Protein AF-A0A8S1K2M7-F1 (afdb_monomer_lite)

Structure (mmCIF, N/CA/C/O backbone):
data_AF-A0A8S1K2M7-F1
#
_entry.id   AF-A0A8S1K2M7-F1
#
loop_
_atom_site.group_PDB
_atom_site.id
_atom_site.type_symbol
_atom_site.label_atom_id
_atom_site.label_alt_id
_atom_site.label_comp_id
_atom_site.label_asym_id
_atom_site.label_entity_id
_atom_site.label_seq_id
_atom_site.pdbx_PDB_ins_code
_atom_site.Cartn_x
_atom_site.Cartn_y
_atom_site.Cartn_z
_atom_site.occupancy
_atom_site.B_iso_or_equiv
_atom_site.auth_seq_id
_atom_site.auth_comp_id
_atom_site.auth_asym_id
_atom_site.auth_atom_id
_atom_site.pdbx_PDB_model_num
ATOM 1 N N . MET A 1 1 ? 28.303 -2.288 31.780 1.00 37.78 1 MET A N 1
ATOM 2 C CA . MET A 1 1 ? 26.911 -2.754 31.619 1.00 37.78 1 MET A CA 1
ATOM 3 C C . MET A 1 1 ? 26.540 -2.564 30.160 1.00 37.78 1 MET A C 1
ATOM 5 O O . MET A 1 1 ? 26.382 -1.431 29.728 1.00 37.78 1 MET A O 1
ATOM 9 N N . ASN A 1 2 ? 26.550 -3.656 29.395 1.00 33.69 2 ASN A N 1
ATOM 10 C CA . ASN A 1 2 ? 26.264 -3.663 27.961 1.00 33.69 2 ASN A CA 1
ATOM 11 C C . ASN A 1 2 ? 24.749 -3.632 27.750 1.00 33.69 2 ASN A C 1
ATOM 13 O O . ASN A 1 2 ? 24.072 -4.603 28.074 1.00 33.69 2 ASN A O 1
ATOM 17 N N . TYR A 1 3 ? 24.232 -2.537 27.196 1.00 38.19 3 TYR A N 1
ATOM 18 C CA . TYR A 1 3 ? 22.871 -2.475 26.668 1.00 38.19 3 TYR A CA 1
ATOM 19 C C . TYR A 1 3 ? 22.855 -3.057 25.249 1.00 38.19 3 TYR A C 1
ATOM 21 O O . TYR A 1 3 ? 22.834 -2.325 24.265 1.00 38.19 3 TYR A O 1
ATOM 29 N N . ASN A 1 4 ? 22.865 -4.386 25.144 1.00 42.47 4 ASN A N 1
ATOM 30 C CA . ASN A 1 4 ? 22.387 -5.068 23.941 1.00 42.47 4 ASN A CA 1
ATOM 31 C C . ASN A 1 4 ? 20.859 -5.137 24.037 1.00 42.47 4 ASN A C 1
ATOM 33 O O . ASN A 1 4 ? 20.322 -6.104 24.559 1.00 42.47 4 ASN A O 1
ATOM 37 N N . ASN A 1 5 ? 20.174 -4.077 23.600 1.00 45.22 5 ASN A N 1
ATOM 38 C CA . ASN A 1 5 ? 18.708 -3.993 23.587 1.00 45.22 5 ASN A CA 1
ATOM 39 C C . ASN A 1 5 ? 18.181 -3.455 22.243 1.00 45.22 5 ASN A C 1
ATOM 41 O O . ASN A 1 5 ? 17.198 -2.723 22.190 1.00 45.22 5 ASN A O 1
ATOM 45 N N . SER A 1 6 ? 18.835 -3.806 21.133 1.00 48.06 6 SER A N 1
ATOM 46 C CA . SER A 1 6 ? 18.372 -3.434 19.789 1.00 48.06 6 SER A CA 1
ATOM 47 C C . SER A 1 6 ? 17.168 -4.254 19.303 1.00 48.06 6 SER A C 1
ATOM 49 O O . SER A 1 6 ? 16.533 -3.859 18.333 1.00 48.06 6 SER A O 1
ATOM 51 N N . GLU A 1 7 ? 16.808 -5.357 19.969 1.00 50.41 7 GLU A N 1
ATOM 52 C CA . GLU A 1 7 ? 15.651 -6.188 19.583 1.00 50.41 7 GLU A CA 1
ATOM 53 C C . GLU A 1 7 ? 14.305 -5.688 20.132 1.00 50.41 7 GLU A C 1
ATOM 55 O O . GLU A 1 7 ? 13.253 -6.075 19.628 1.00 50.41 7 GLU A O 1
ATOM 60 N N . HIS A 1 8 ? 14.300 -4.768 21.102 1.00 50.22 8 HIS A N 1
ATOM 61 C CA . HIS A 1 8 ? 13.055 -4.185 21.621 1.00 50.22 8 HIS A CA 1
ATOM 62 C C . HIS A 1 8 ? 12.413 -3.144 20.682 1.00 50.22 8 HIS A C 1
ATOM 64 O O . HIS A 1 8 ? 11.321 -2.657 20.969 1.00 50.22 8 HIS A O 1
ATOM 70 N N . LEU A 1 9 ? 13.060 -2.797 19.564 1.00 49.88 9 LEU A N 1
ATOM 71 C CA . LEU A 1 9 ? 12.698 -1.629 18.753 1.00 49.88 9 LEU A CA 1
ATOM 72 C C . LEU A 1 9 ? 11.534 -1.828 17.772 1.00 49.88 9 LEU A C 1
ATOM 74 O O . LEU A 1 9 ? 11.028 -0.834 17.265 1.00 49.88 9 LEU A O 1
ATOM 78 N N . ASN A 1 10 ? 11.044 -3.053 17.564 1.00 58.91 10 ASN A N 1
ATOM 79 C CA . ASN A 1 10 ? 9.973 -3.323 16.593 1.00 58.91 10 ASN A CA 1
ATOM 80 C C . ASN A 1 10 ? 8.667 -3.783 17.254 1.00 58.91 10 ASN A C 1
ATOM 82 O O . ASN A 1 10 ? 8.016 -4.719 16.789 1.00 58.91 10 ASN A O 1
ATOM 86 N N . GLN A 1 11 ? 8.270 -3.148 18.359 1.00 63.69 11 GLN A N 1
ATOM 87 C CA . GLN A 1 11 ? 6.924 -3.355 18.892 1.00 63.69 11 GLN A CA 1
ATOM 88 C C . GLN A 1 11 ? 5.912 -2.625 18.009 1.00 63.69 11 GLN A C 1
ATOM 90 O O . GLN A 1 11 ? 5.787 -1.404 18.044 1.00 63.69 11 GLN A O 1
ATOM 95 N N . LEU A 1 12 ? 5.203 -3.407 17.198 1.00 81.81 12 LEU A N 1
ATOM 96 C CA . LEU A 1 12 ? 4.174 -2.931 16.287 1.00 81.81 12 LEU A CA 1
ATOM 97 C C . LEU A 1 12 ? 2.813 -3.036 16.987 1.00 81.81 12 LEU A C 1
ATOM 99 O O . LEU A 1 12 ? 2.304 -4.137 17.222 1.00 81.81 12 LEU A O 1
ATOM 103 N N . LEU A 1 13 ? 2.215 -1.900 17.340 1.00 90.25 13 LEU A N 1
ATOM 104 C CA . LEU A 1 13 ? 0.802 -1.871 17.718 1.00 90.25 13 LEU A CA 1
ATOM 105 C C . LEU A 1 13 ? -0.020 -1.903 16.426 1.00 90.25 13 LEU A C 1
ATOM 107 O O . LEU A 1 13 ? 0.306 -1.209 15.469 1.00 90.25 13 LEU A O 1
ATOM 111 N N . SER A 1 14 ? -1.071 -2.716 16.366 1.00 92.88 14 SER A N 1
ATOM 112 C CA . SER A 1 14 ? -1.922 -2.793 15.175 1.00 92.88 14 SER A CA 1
ATOM 113 C C . SER A 1 14 ? -3.386 -2.918 15.548 1.00 92.88 14 SER A C 1
ATOM 115 O O . SER A 1 14 ? -3.713 -3.498 16.586 1.00 92.88 14 SER A O 1
ATOM 117 N N . PHE A 1 15 ? -4.253 -2.367 14.708 1.00 93.44 15 PHE A N 1
ATOM 118 C CA . PHE A 1 15 ? -5.701 -2.486 14.838 1.00 93.44 15 PHE A CA 1
ATOM 119 C C . PHE A 1 15 ? -6.359 -2.476 13.456 1.00 93.44 15 PHE A C 1
ATOM 121 O O . PHE A 1 15 ? -5.792 -1.976 12.482 1.00 93.44 15 PHE A O 1
ATOM 128 N N . GLN A 1 16 ? -7.551 -3.058 13.368 1.00 94.44 16 GLN A N 1
ATOM 129 C CA . GLN A 1 16 ? -8.319 -3.161 12.129 1.00 94.44 16 GLN A CA 1
ATOM 130 C C . GLN A 1 16 ? -9.265 -1.965 11.963 1.00 94.44 16 GLN A C 1
ATOM 132 O O . GLN A 1 16 ? -9.908 -1.541 12.924 1.00 94.44 16 GLN A O 1
ATOM 137 N N . ILE A 1 17 ? -9.397 -1.458 10.739 1.00 95.44 17 ILE A N 1
ATOM 138 C CA . ILE A 1 17 ? -10.459 -0.527 10.355 1.00 95.44 17 ILE A CA 1
ATOM 139 C C . ILE A 1 17 ? -11.628 -1.326 9.778 1.00 95.44 17 ILE A C 1
ATOM 141 O O . ILE A 1 17 ? -11.504 -1.948 8.724 1.00 95.44 17 ILE A O 1
ATOM 145 N N . GLU A 1 18 ? -12.767 -1.327 10.471 1.00 91.44 18 GLU A N 1
ATOM 146 C CA . GLU A 1 18 ? -13.936 -2.152 10.121 1.00 91.44 18 GLU A CA 1
ATOM 147 C C . GLU A 1 18 ? -14.505 -1.804 8.743 1.00 91.44 18 GLU A C 1
ATOM 149 O O . GLU A 1 18 ? -14.871 -2.694 7.981 1.00 91.44 18 GLU A O 1
ATOM 154 N N . ASP A 1 19 ? -14.541 -0.513 8.404 1.00 89.38 19 ASP A N 1
ATOM 155 C CA . ASP A 1 19 ? -15.146 -0.032 7.158 1.00 89.38 19 ASP A CA 1
ATOM 156 C C . ASP A 1 19 ? -14.369 -0.470 5.907 1.00 89.38 19 ASP A C 1
ATOM 158 O O . ASP A 1 19 ? -14.953 -0.602 4.831 1.00 89.38 19 ASP A O 1
ATOM 162 N N . THR A 1 20 ? -13.056 -0.680 6.032 1.00 89.00 20 THR A N 1
ATOM 163 C CA . THR A 1 20 ? -12.170 -1.037 4.913 1.00 89.00 20 THR A CA 1
ATOM 164 C C . THR A 1 20 ? -11.634 -2.464 5.003 1.00 89.00 20 THR A C 1
ATOM 166 O O . THR A 1 20 ? -11.103 -2.971 4.020 1.00 89.00 20 THR A O 1
ATOM 169 N N . ASN A 1 21 ? -11.791 -3.140 6.148 1.00 91.31 21 ASN A N 1
ATOM 170 C CA . ASN A 1 21 ? -11.138 -4.416 6.469 1.00 91.31 21 ASN A CA 1
ATOM 171 C C . ASN A 1 21 ? -9.606 -4.393 6.337 1.00 91.31 21 ASN A C 1
ATOM 173 O O . ASN A 1 21 ? -8.969 -5.432 6.155 1.00 91.31 21 ASN A O 1
ATOM 177 N N . GLU A 1 22 ? -9.001 -3.218 6.457 1.00 92.31 22 GLU A N 1
ATOM 178 C CA . GLU A 1 22 ? -7.553 -3.045 6.424 1.00 92.31 22 GLU A CA 1
ATOM 179 C C . GLU A 1 22 ? -6.988 -2.917 7.842 1.00 92.31 22 GLU A C 1
ATOM 181 O O . GLU A 1 22 ? -7.690 -2.552 8.785 1.00 92.31 22 GLU A O 1
ATOM 186 N N . ILE A 1 23 ? -5.700 -3.218 7.998 1.00 92.88 23 ILE A N 1
ATOM 187 C CA . ILE A 1 23 ? -4.990 -3.117 9.275 1.00 92.88 23 ILE A CA 1
ATOM 188 C C . ILE A 1 23 ? -4.090 -1.888 9.227 1.00 92.88 23 ILE A C 1
ATOM 190 O O . ILE A 1 23 ? -3.345 -1.696 8.264 1.00 92.88 23 ILE A O 1
ATOM 194 N N . PHE A 1 24 ? -4.151 -1.072 10.275 1.00 95.38 24 PHE A N 1
ATOM 195 C CA . PHE A 1 24 ? -3.217 0.022 10.484 1.00 95.38 24 PHE A CA 1
ATOM 196 C C . PHE A 1 24 ? -2.142 -0.397 11.484 1.00 95.38 24 PHE A C 1
ATOM 198 O O . PHE A 1 24 ? -2.445 -0.971 12.533 1.00 95.38 24 PHE A O 1
ATOM 205 N N . TYR A 1 25 ? -0.888 -0.091 11.159 1.00 93.69 25 TYR A N 1
ATOM 206 C CA . TYR A 1 25 ? 0.272 -0.427 11.973 1.00 93.69 25 TYR A CA 1
ATOM 207 C C . TYR A 1 25 ? 0.901 0.845 12.538 1.00 93.69 25 TYR A C 1
ATOM 209 O O . TYR A 1 25 ? 1.323 1.732 11.800 1.00 93.69 25 TYR A O 1
ATOM 217 N N . ILE A 1 26 ? 0.997 0.915 13.859 1.00 92.00 26 ILE A N 1
ATOM 218 C CA . ILE A 1 26 ? 1.700 1.963 14.586 1.00 92.00 26 ILE A CA 1
ATOM 219 C C . ILE A 1 26 ? 3.129 1.490 14.818 1.00 92.00 26 ILE A C 1
ATOM 221 O O . ILE A 1 26 ? 3.371 0.484 15.491 1.00 92.00 26 ILE A O 1
ATOM 225 N N . ASN A 1 27 ? 4.064 2.249 14.256 1.00 87.12 27 ASN A N 1
ATOM 226 C CA . ASN A 1 27 ? 5.487 1.981 14.323 1.00 87.12 27 ASN A CA 1
ATOM 227 C C . ASN A 1 27 ? 6.214 3.163 14.975 1.00 87.12 27 ASN A C 1
ATOM 229 O O . ASN A 1 27 ? 6.028 4.307 14.561 1.00 87.12 27 ASN A O 1
ATOM 233 N N . THR A 1 28 ? 7.068 2.863 15.953 1.00 85.94 28 THR A N 1
ATOM 234 C CA . THR A 1 28 ? 7.894 3.822 16.699 1.00 85.94 28 THR A CA 1
ATOM 235 C C . THR A 1 28 ? 8.915 4.559 15.831 1.00 85.94 28 THR A C 1
ATOM 237 O O . THR A 1 28 ? 9.464 5.557 16.276 1.00 85.94 28 THR A O 1
ATOM 240 N N . TYR A 1 29 ? 9.174 4.133 14.590 1.00 87.50 29 TYR A N 1
ATOM 241 C CA . TYR A 1 29 ? 10.002 4.909 13.656 1.00 87.50 29 TYR A CA 1
ATOM 242 C C . TYR A 1 29 ? 9.345 6.212 13.190 1.00 87.50 29 TYR A C 1
ATOM 244 O O . TYR A 1 29 ? 10.049 7.120 12.747 1.00 87.50 29 TYR A O 1
ATOM 252 N N . TYR A 1 30 ? 8.017 6.312 13.270 1.00 88.75 30 TYR A N 1
ATOM 253 C CA . TYR A 1 30 ? 7.288 7.489 12.816 1.00 88.75 30 TYR A CA 1
ATOM 254 C C . TYR A 1 30 ? 7.044 8.464 13.962 1.00 88.75 30 TYR A C 1
ATOM 256 O O . TYR A 1 30 ? 6.590 8.085 15.048 1.00 88.75 30 TYR A O 1
ATOM 264 N N . SER A 1 31 ? 7.267 9.750 13.690 1.00 91.12 31 SER A N 1
ATOM 265 C CA . SER A 1 31 ? 6.807 10.812 14.581 1.00 91.12 31 SER A CA 1
ATOM 266 C C . SER A 1 31 ? 5.272 10.797 14.689 1.00 91.12 31 SER A C 1
ATOM 268 O O . SER A 1 31 ? 4.590 10.314 13.778 1.00 91.12 31 SER A O 1
ATOM 270 N N . PRO A 1 32 ? 4.679 11.355 15.761 1.00 92.38 32 PRO A N 1
ATOM 271 C CA . PRO A 1 32 ? 3.222 11.470 15.870 1.00 92.38 32 PRO A CA 1
ATOM 272 C C . PRO A 1 32 ? 2.556 12.113 14.645 1.00 92.38 32 PRO A C 1
ATOM 274 O O . PRO A 1 32 ? 1.472 11.703 14.226 1.00 92.38 32 PRO A O 1
ATOM 277 N N . GLN A 1 33 ? 3.195 13.136 14.071 1.00 92.94 33 GLN A N 1
ATOM 278 C CA . GLN A 1 33 ? 2.698 13.828 12.884 1.00 92.94 33 GLN A CA 1
ATOM 279 C C . GLN A 1 33 ? 2.708 12.893 11.671 1.00 92.94 33 GLN A C 1
ATOM 281 O O . GLN A 1 33 ? 1.686 12.757 11.002 1.00 92.94 33 GLN A O 1
ATOM 286 N N . GLN A 1 34 ? 3.820 12.184 11.451 1.00 94.25 34 GLN A N 1
ATOM 287 C CA . GLN A 1 34 ? 3.945 11.206 10.369 1.00 94.25 34 GLN A CA 1
ATOM 288 C C . GLN A 1 34 ? 2.923 10.074 10.504 1.00 94.25 34 GLN A C 1
ATOM 290 O O . GLN A 1 34 ? 2.354 9.660 9.501 1.00 94.25 34 GLN A O 1
ATOM 295 N N . LEU A 1 35 ? 2.632 9.605 11.723 1.00 93.88 35 LEU A N 1
ATOM 296 C CA . LEU A 1 35 ? 1.591 8.596 11.946 1.00 93.88 35 LEU A CA 1
ATOM 297 C C . LEU A 1 35 ? 0.209 9.072 11.486 1.00 93.88 35 LEU A C 1
ATOM 299 O O . LEU A 1 35 ? -0.518 8.306 10.856 1.00 93.88 35 LEU A O 1
ATOM 303 N N . GLY A 1 36 ? -0.159 10.321 11.785 1.00 94.44 36 GLY A N 1
ATOM 304 C CA . GLY A 1 36 ? -1.439 10.877 11.343 1.00 94.44 36 GLY A CA 1
ATOM 305 C C . GLY A 1 36 ? -1.507 11.058 9.833 1.00 94.44 36 GLY A C 1
ATOM 306 O O . GLY A 1 36 ? -2.517 10.716 9.225 1.00 94.44 36 GLY A O 1
ATOM 307 N N . GLU A 1 37 ? -0.430 11.544 9.218 1.00 95.12 37 GLU A N 1
ATOM 308 C CA . GLU A 1 37 ? -0.327 11.669 7.761 1.00 95.12 37 GLU A CA 1
ATOM 309 C C . GLU A 1 37 ? -0.413 10.305 7.070 1.00 95.12 37 GLU A C 1
ATOM 311 O O . GLU A 1 37 ? -1.204 10.146 6.145 1.00 95.12 37 GLU A O 1
ATOM 316 N N . LEU A 1 38 ? 0.330 9.301 7.547 1.00 96.06 38 LEU A N 1
ATOM 317 C CA . LEU A 1 38 ? 0.283 7.930 7.028 1.00 96.06 38 LEU A CA 1
ATOM 318 C C . LEU A 1 38 ? -1.112 7.325 7.142 1.00 96.06 38 LEU A C 1
ATOM 320 O O . LEU A 1 38 ? -1.590 6.718 6.187 1.00 96.06 38 LEU A O 1
ATOM 324 N N . PHE A 1 39 ? -1.785 7.529 8.275 1.00 95.81 39 PHE A N 1
ATOM 325 C CA . PHE A 1 39 ? -3.172 7.107 8.444 1.00 95.81 39 PHE A CA 1
ATOM 326 C C . PHE A 1 39 ? -4.085 7.791 7.420 1.00 95.81 39 PHE A C 1
ATOM 328 O O . PHE A 1 39 ? -4.895 7.128 6.772 1.00 95.81 39 PHE A O 1
ATOM 335 N N . CYS A 1 40 ? -3.932 9.105 7.215 1.00 94.56 40 CYS A N 1
ATOM 336 C CA . CYS A 1 40 ? -4.693 9.817 6.193 1.00 94.56 40 CYS A CA 1
ATOM 337 C C . CYS A 1 40 ? -4.437 9.266 4.789 1.00 94.56 40 CYS A C 1
ATOM 339 O O . CYS A 1 40 ? -5.391 9.040 4.048 1.00 94.56 40 CYS A O 1
ATOM 341 N N . TYR A 1 41 ? -3.176 9.028 4.428 1.00 94.50 41 TYR A N 1
ATOM 342 C CA . TYR A 1 41 ? -2.817 8.493 3.118 1.00 94.50 41 TYR A CA 1
ATOM 343 C C . TYR A 1 41 ? -3.385 7.092 2.900 1.00 94.50 41 TYR A C 1
ATOM 345 O O . TYR A 1 41 ? -4.016 6.858 1.871 1.00 94.50 41 TYR A O 1
ATOM 353 N N . GLN A 1 42 ? -3.219 6.188 3.869 1.00 94.31 42 GLN A N 1
ATOM 354 C CA . GLN A 1 42 ? -3.701 4.811 3.759 1.00 94.31 42 GLN A CA 1
ATOM 355 C C . GLN A 1 42 ? -5.221 4.765 3.553 1.00 94.31 42 GLN A C 1
ATOM 357 O O . GLN A 1 42 ? -5.704 4.086 2.651 1.00 94.31 42 GLN A O 1
ATOM 362 N N . PHE A 1 43 ? -5.979 5.549 4.323 1.00 93.62 43 PHE A N 1
ATOM 363 C CA . PHE A 1 43 ? -7.445 5.534 4.276 1.00 93.62 43 PHE A CA 1
ATOM 364 C C . PHE A 1 43 ? -8.060 6.620 3.384 1.00 93.62 43 PHE A C 1
ATOM 366 O O . PHE A 1 43 ? -9.265 6.870 3.454 1.00 93.62 43 PHE A O 1
ATOM 373 N N . ASN A 1 44 ? -7.259 7.256 2.521 1.00 92.19 44 ASN A N 1
ATOM 374 C CA . ASN A 1 44 ? -7.691 8.319 1.607 1.00 92.19 44 ASN A CA 1
ATOM 375 C C . ASN A 1 44 ? -8.471 9.461 2.299 1.00 92.19 44 ASN A C 1
ATOM 377 O O . ASN A 1 44 ? -9.475 9.956 1.771 1.00 92.19 44 ASN A O 1
ATOM 381 N N . LEU A 1 45 ? -8.027 9.870 3.489 1.00 90.81 45 LEU A N 1
ATOM 382 C CA . LEU A 1 45 ? -8.585 10.988 4.248 1.00 90.81 45 LEU A CA 1
ATOM 383 C C . LEU A 1 45 ? -7.883 12.302 3.894 1.00 90.81 45 LEU A C 1
ATOM 385 O O . LEU A 1 45 ? -6.724 12.330 3.488 1.00 90.81 45 LEU A O 1
ATOM 389 N N . ASP A 1 46 ? -8.590 13.413 4.089 1.00 91.12 46 ASP A N 1
ATOM 390 C CA . ASP A 1 46 ? -8.015 14.745 3.906 1.00 91.12 46 ASP A CA 1
ATOM 391 C C . ASP A 1 46 ? -6.924 15.017 4.959 1.00 91.12 46 ASP A C 1
ATOM 393 O O . ASP A 1 46 ? -7.151 14.857 6.163 1.00 91.12 46 ASP A O 1
ATOM 397 N N . LEU A 1 47 ? -5.752 15.471 4.502 1.00 91.75 47 LEU A N 1
ATOM 398 C CA . LEU A 1 47 ? -4.614 15.854 5.340 1.00 91.75 47 LEU A CA 1
ATOM 399 C C . LEU A 1 47 ? -4.952 16.994 6.307 1.00 91.75 47 LEU A C 1
ATOM 401 O O . LEU A 1 47 ? -4.308 17.113 7.349 1.00 91.75 47 LEU A O 1
ATOM 405 N N . THR A 1 48 ? -5.994 17.788 6.039 1.00 90.81 48 THR A N 1
ATOM 406 C CA . THR A 1 48 ? -6.500 18.778 7.008 1.00 90.81 48 THR A CA 1
ATOM 407 C C . THR A 1 48 ? -6.908 18.141 8.345 1.00 90.81 48 THR A C 1
ATOM 409 O O . THR A 1 48 ? -6.823 18.794 9.386 1.00 90.81 48 THR A O 1
ATOM 412 N N . ASN A 1 49 ? -7.265 16.851 8.346 1.00 88.38 49 ASN A N 1
ATOM 413 C CA . ASN A 1 49 ? -7.611 16.086 9.546 1.00 88.38 49 ASN A CA 1
ATOM 414 C C . ASN A 1 49 ? -6.407 15.413 10.222 1.00 88.38 49 ASN A C 1
ATOM 416 O O . ASN A 1 49 ? -6.575 14.863 11.312 1.00 88.38 49 ASN A O 1
ATOM 420 N N . ALA A 1 50 ? -5.204 15.461 9.632 1.00 91.62 50 ALA A N 1
ATOM 421 C CA . ALA A 1 50 ? -4.037 14.716 10.117 1.00 91.62 50 ALA A CA 1
ATOM 422 C C . ALA A 1 50 ? -3.734 15.018 11.590 1.00 91.62 50 ALA A C 1
ATOM 424 O O . ALA A 1 50 ? -3.519 14.104 12.378 1.00 91.62 50 ALA A O 1
ATOM 425 N N . LYS A 1 51 ? -3.839 16.287 12.006 1.00 90.50 51 LYS A N 1
ATOM 426 C CA . LYS A 1 51 ? -3.628 16.689 13.405 1.00 90.50 51 LYS A CA 1
ATOM 427 C C . LYS A 1 51 ? -4.624 16.035 14.372 1.00 90.50 51 LYS A C 1
ATOM 429 O O . LYS A 1 51 ? -4.225 15.581 15.441 1.00 90.50 51 LYS A O 1
ATOM 434 N N . LEU A 1 52 ? -5.909 15.999 14.013 1.00 90.00 52 LEU A N 1
ATOM 435 C CA . LEU A 1 52 ? -6.956 15.384 14.838 1.00 90.00 52 LEU A CA 1
ATOM 436 C C . LEU A 1 52 ? -6.766 13.864 14.913 1.00 90.00 52 LEU A C 1
ATOM 438 O O . LEU A 1 52 ? -6.873 13.271 15.986 1.00 90.00 52 LEU A O 1
ATOM 442 N N . ILE A 1 53 ? -6.443 13.248 13.778 1.00 92.62 53 ILE A N 1
ATOM 443 C CA . ILE A 1 53 ? -6.182 11.813 13.667 1.00 92.62 53 ILE A CA 1
ATOM 444 C C . ILE A 1 53 ? -4.968 11.429 14.512 1.00 92.62 53 ILE A C 1
ATOM 446 O O . ILE A 1 53 ? -5.077 10.524 15.335 1.00 92.62 53 ILE A O 1
ATOM 450 N N . THR A 1 54 ? -3.859 12.168 14.402 1.00 93.19 54 THR A N 1
ATOM 451 C CA . THR A 1 54 ? -2.671 12.018 15.255 1.00 93.19 54 THR A CA 1
ATOM 452 C C . THR A 1 54 ? -3.054 12.016 16.734 1.00 93.19 54 THR A C 1
ATOM 454 O O . THR A 1 54 ? -2.681 11.102 17.462 1.00 93.19 54 THR A O 1
ATOM 457 N N . GLN A 1 55 ? -3.848 12.990 17.191 1.00 91.12 55 GLN A N 1
ATOM 458 C CA . GLN A 1 55 ? -4.267 13.064 18.596 1.00 91.12 55 GLN A CA 1
ATOM 459 C C . GLN A 1 55 ? -5.060 11.832 19.045 1.00 91.12 55 GLN A C 1
ATOM 461 O O . GLN A 1 55 ? -4.888 11.363 20.170 1.00 91.12 55 GLN A O 1
ATOM 466 N N . LYS A 1 56 ? -5.924 11.291 18.182 1.00 91.75 56 LYS A N 1
ATOM 467 C CA . LYS A 1 56 ? -6.684 10.074 18.487 1.00 91.75 56 LYS A CA 1
ATOM 468 C C . LYS A 1 56 ? -5.804 8.832 18.498 1.00 91.75 56 LYS A C 1
ATOM 470 O O . LYS A 1 56 ? -5.924 8.034 19.421 1.00 91.75 56 LYS A O 1
ATOM 475 N N . LEU A 1 57 ? -4.886 8.698 17.542 1.00 93.00 57 LEU A N 1
ATOM 476 C CA . LEU A 1 57 ? -3.913 7.603 17.514 1.00 93.00 57 LEU A CA 1
ATOM 477 C C . LEU A 1 57 ? -3.061 7.579 18.786 1.00 93.00 57 LEU A C 1
ATOM 479 O O . LEU A 1 57 ? -2.872 6.519 19.373 1.00 93.00 57 LEU A O 1
ATOM 483 N N . LEU A 1 58 ? -2.618 8.742 19.265 1.00 91.88 58 LEU A N 1
ATOM 484 C CA . LEU A 1 58 ? -1.833 8.845 20.498 1.00 91.88 58 LEU A CA 1
ATOM 485 C C . LEU A 1 58 ? -2.617 8.395 21.733 1.00 91.88 58 LEU A C 1
ATOM 487 O O . LEU A 1 58 ? -2.062 7.714 22.585 1.00 91.88 58 LEU A O 1
ATOM 491 N N . LYS A 1 59 ? -3.920 8.675 21.794 1.00 89.81 59 LYS A N 1
ATOM 492 C CA . LYS A 1 59 ? -4.786 8.164 22.868 1.00 89.81 59 LYS A CA 1
ATOM 493 C C . LYS A 1 59 ? -5.016 6.664 22.785 1.00 89.81 59 LYS A C 1
ATOM 495 O O . LYS A 1 59 ? -5.081 5.993 23.808 1.00 89.81 59 LYS A O 1
ATOM 500 N N . ILE A 1 60 ? -5.129 6.125 21.572 1.00 92.25 60 ILE A N 1
ATOM 501 C CA . ILE A 1 60 ? -5.193 4.675 21.367 1.00 92.25 60 ILE A CA 1
ATOM 502 C C . ILE A 1 60 ? -3.905 4.037 21.901 1.00 92.25 60 ILE A C 1
ATOM 504 O O . ILE A 1 60 ? -3.992 3.078 22.663 1.00 92.25 60 ILE A O 1
ATOM 508 N N . ILE A 1 61 ? -2.736 4.607 21.591 1.00 91.00 61 ILE A N 1
ATOM 509 C CA . ILE A 1 61 ? -1.432 4.158 22.109 1.00 91.00 61 ILE A CA 1
ATOM 510 C C . ILE A 1 61 ? -1.387 4.226 23.640 1.00 91.00 61 ILE A C 1
ATOM 512 O O . ILE A 1 61 ? -1.034 3.240 24.284 1.00 91.00 61 ILE A O 1
ATOM 516 N N . GLU A 1 62 ? -1.791 5.353 24.223 1.00 90.12 62 GLU A N 1
ATOM 517 C CA . GLU A 1 62 ? -1.837 5.556 25.675 1.00 90.12 62 GLU A CA 1
ATOM 518 C C . GLU A 1 62 ? -2.746 4.518 26.346 1.00 90.12 62 GLU A C 1
ATOM 520 O O . GLU A 1 62 ? -2.343 3.842 27.288 1.00 90.12 62 GLU A O 1
ATOM 525 N N . SER A 1 63 ? -3.946 4.296 25.809 1.00 90.19 63 SER A N 1
ATOM 526 C CA . SER A 1 63 ? -4.882 3.300 26.340 1.00 90.19 63 SER A CA 1
ATOM 527 C C . SER A 1 63 ? -4.400 1.854 26.161 1.00 90.19 63 SER A C 1
ATOM 529 O O . SER A 1 63 ? -4.725 0.986 26.973 1.00 90.19 63 SER A O 1
ATOM 531 N N . ALA A 1 64 ? -3.600 1.586 25.125 1.00 89.50 64 ALA A N 1
ATOM 532 C CA . ALA A 1 64 ? -2.983 0.286 24.882 1.00 89.50 64 ALA A CA 1
ATOM 533 C C . ALA A 1 64 ? -1.782 0.028 25.803 1.00 89.50 64 ALA A C 1
ATOM 535 O O . ALA A 1 64 ? -1.426 -1.131 26.008 1.00 89.50 64 ALA A O 1
ATOM 536 N N . SER A 1 65 ? -1.185 1.071 26.390 1.00 84.94 65 SER A N 1
ATOM 537 C CA . SER A 1 65 ? -0.003 0.981 27.263 1.00 84.94 65 SER A CA 1
ATOM 538 C C . SER A 1 65 ? -0.216 0.134 28.519 1.00 84.94 65 SER A C 1
ATOM 540 O O . SER A 1 65 ? 0.736 -0.417 29.066 1.00 84.94 65 SER A O 1
ATOM 542 N N . HIS A 1 66 ? -1.473 -0.030 28.948 1.00 82.12 66 HIS A N 1
ATOM 543 C CA . HIS A 1 66 ? -1.845 -0.938 30.032 1.00 82.12 66 HIS A CA 1
ATOM 544 C C . HIS A 1 66 ? -1.556 -2.410 29.703 1.00 82.12 66 HIS A C 1
ATOM 546 O O . HIS A 1 66 ? -1.464 -3.240 30.608 1.00 82.12 66 HIS A O 1
ATOM 552 N N . LEU A 1 67 ? -1.430 -2.755 28.419 1.00 83.12 67 LEU A N 1
ATOM 553 C CA . LEU A 1 67 ? -1.028 -4.084 27.983 1.00 83.12 67 LEU A CA 1
ATOM 554 C C . LEU A 1 67 ? 0.506 -4.188 28.060 1.00 83.12 67 LEU A C 1
ATOM 556 O O . LEU A 1 67 ? 1.193 -3.386 27.422 1.00 83.12 67 LEU A O 1
ATOM 560 N N . PRO A 1 68 ? 1.071 -5.200 28.751 1.00 80.44 68 PRO A N 1
ATOM 561 C CA . PRO A 1 68 ? 2.521 -5.314 28.962 1.00 80.44 68 PRO A CA 1
ATOM 562 C C . PRO A 1 68 ? 3.355 -5.263 27.673 1.00 80.44 68 PRO A C 1
ATOM 564 O O . PRO A 1 68 ? 4.470 -4.753 27.659 1.00 80.44 68 PRO A O 1
ATOM 567 N N . GLN A 1 69 ? 2.800 -5.764 26.568 1.00 79.50 69 GLN A N 1
ATOM 568 C CA . GLN A 1 69 ? 3.450 -5.789 25.256 1.00 79.50 69 GLN A CA 1
ATOM 569 C C . GLN A 1 69 ? 3.584 -4.418 24.570 1.00 79.50 69 GLN A C 1
ATOM 571 O O . GLN A 1 69 ? 4.280 -4.335 23.563 1.00 79.50 69 GLN A O 1
ATOM 576 N N . TYR A 1 70 ? 2.926 -3.371 25.083 1.00 83.75 70 TYR A N 1
ATOM 577 C CA . TYR A 1 70 ? 2.933 -2.018 24.511 1.00 83.75 70 TYR A CA 1
ATOM 578 C C . TYR A 1 70 ? 3.380 -0.941 25.507 1.00 83.75 70 TYR A C 1
ATOM 580 O O . TYR A 1 70 ? 3.279 0.248 25.209 1.00 83.75 70 TYR A O 1
ATOM 588 N N . GLN A 1 71 ? 3.897 -1.329 26.676 1.00 80.94 71 GLN A N 1
ATOM 589 C CA . GLN A 1 71 ? 4.306 -0.389 27.723 1.00 80.94 71 GLN A CA 1
ATOM 590 C C . GLN A 1 71 ? 5.313 0.662 27.207 1.00 80.94 71 GLN A C 1
ATOM 592 O O . GLN A 1 71 ? 5.186 1.847 27.505 1.00 80.94 71 GLN A O 1
ATOM 597 N N . TYR A 1 72 ? 6.262 0.249 26.361 1.00 82.25 72 TYR A N 1
ATOM 598 C CA . TYR A 1 72 ? 7.316 1.123 25.830 1.00 82.25 72 TYR A CA 1
ATOM 599 C C . TYR A 1 72 ? 6.842 2.100 24.745 1.00 82.25 72 TYR A C 1
ATOM 601 O O . TYR A 1 72 ? 7.475 3.134 24.529 1.00 82.25 72 TYR A O 1
ATOM 609 N N . LEU A 1 73 ? 5.733 1.801 24.057 1.00 82.44 73 LEU A N 1
ATOM 610 C CA . LEU A 1 73 ? 5.177 2.696 23.036 1.00 82.44 73 LEU A CA 1
ATOM 611 C C . LEU A 1 73 ? 4.714 4.013 23.663 1.00 82.44 73 LEU A C 1
ATOM 613 O O . LEU A 1 73 ? 4.949 5.076 23.093 1.00 82.44 73 LEU A O 1
ATOM 617 N N . ASN A 1 74 ? 4.107 3.959 24.850 1.00 80.69 74 ASN A N 1
ATOM 618 C CA . ASN A 1 74 ? 3.671 5.170 25.536 1.00 80.69 74 ASN A CA 1
ATOM 619 C C . ASN A 1 74 ? 4.861 6.042 25.954 1.00 80.69 74 ASN A C 1
ATOM 621 O O . ASN A 1 74 ? 4.880 7.230 25.657 1.00 80.69 74 ASN A O 1
ATOM 625 N N . GLU A 1 75 ? 5.906 5.443 26.533 1.00 83.31 75 GLU A N 1
ATOM 626 C CA . GLU A 1 75 ? 7.128 6.165 26.920 1.00 83.31 75 GLU A CA 1
ATOM 627 C C . GLU A 1 75 ? 7.802 6.879 25.734 1.00 83.31 75 GLU A C 1
ATOM 629 O O . GLU A 1 75 ? 8.379 7.960 25.894 1.00 83.31 75 GLU A O 1
ATOM 634 N N . TYR A 1 76 ? 7.732 6.287 24.537 1.00 82.81 76 TYR A N 1
ATOM 635 C CA . TYR A 1 76 ? 8.244 6.893 23.309 1.00 82.81 76 TYR A CA 1
ATOM 636 C C . TYR A 1 76 ? 7.431 8.136 22.910 1.00 82.81 76 TYR A C 1
ATOM 638 O O . TYR A 1 76 ? 8.000 9.195 22.635 1.00 82.81 76 TYR A O 1
ATOM 646 N N . TYR A 1 77 ? 6.101 8.026 22.911 1.00 81.31 77 TYR A N 1
ATOM 647 C CA . TYR A 1 77 ? 5.205 9.067 22.404 1.00 81.31 77 TYR A CA 1
ATOM 648 C C . TYR A 1 77 ? 4.835 10.152 23.429 1.00 81.31 77 TYR A C 1
ATOM 650 O O . TYR A 1 77 ? 4.509 11.272 23.027 1.00 81.31 77 TYR A O 1
ATOM 658 N N . GLU A 1 78 ? 4.967 9.897 24.734 1.00 77.00 78 GLU A N 1
ATOM 659 C CA . GLU A 1 78 ? 4.776 10.907 25.788 1.00 77.00 78 GLU A CA 1
ATOM 660 C C . GLU A 1 78 ? 5.740 12.090 25.652 1.00 77.00 78 GLU A C 1
ATOM 662 O O . GLU A 1 78 ? 5.369 13.227 25.942 1.00 77.00 78 GLU A O 1
ATOM 667 N N . ARG A 1 79 ? 6.951 11.867 25.123 1.00 69.81 79 ARG A N 1
ATOM 668 C CA . ARG A 1 79 ? 7.938 12.941 24.890 1.00 69.81 79 ARG A CA 1
ATOM 669 C C . ARG A 1 79 ? 7.488 13.975 23.859 1.00 69.81 79 ARG A C 1
ATOM 671 O O . ARG A 1 79 ? 8.099 15.037 23.761 1.00 69.81 79 ARG A O 1
ATOM 678 N N . HIS A 1 80 ? 6.456 13.663 23.079 1.00 62.38 80 HIS A N 1
ATOM 679 C CA . HIS A 1 80 ? 6.019 14.457 21.937 1.00 62.38 80 HIS A CA 1
ATOM 680 C C . HIS A 1 80 ? 4.586 14.995 22.072 1.00 62.38 80 HIS A C 1
ATOM 682 O O . HIS A 1 80 ? 4.071 15.572 21.113 1.00 62.38 80 HIS A O 1
ATOM 688 N N . ASN A 1 81 ? 3.945 14.831 23.235 1.00 63.12 81 ASN A N 1
ATOM 689 C CA . ASN A 1 81 ? 2.545 15.203 23.441 1.00 63.12 81 ASN A CA 1
ATOM 690 C C . ASN A 1 81 ? 2.354 16.545 24.167 1.00 63.12 81 ASN A C 1
ATOM 692 O O . ASN A 1 81 ? 2.819 16.739 25.287 1.00 63.12 81 ASN A O 1
ATOM 696 N N . ASP A 1 82 ? 1.556 17.431 23.560 1.00 58.84 82 ASP A N 1
ATOM 697 C CA . ASP A 1 82 ? 0.979 18.608 24.220 1.00 58.84 82 ASP A CA 1
ATOM 698 C C . ASP A 1 82 ? -0.272 18.198 25.027 1.00 58.84 82 ASP A C 1
ATOM 700 O O . ASP A 1 82 ? -1.292 17.756 24.490 1.00 58.84 82 ASP A O 1
ATOM 704 N N . THR A 1 83 ? -0.202 18.357 26.347 1.00 54.34 83 THR A N 1
ATOM 705 C CA . THR A 1 83 ? -1.035 17.723 27.393 1.00 54.34 83 THR A CA 1
ATOM 706 C C . THR A 1 83 ? -2.480 18.241 27.562 1.00 54.34 83 THR A C 1
ATOM 708 O O . THR A 1 83 ? -2.950 18.404 28.687 1.00 54.34 83 THR A O 1
ATOM 711 N N . LYS A 1 84 ? -3.251 18.514 26.496 1.00 54.97 84 LYS A N 1
ATOM 712 C CA . LYS A 1 84 ? -4.562 19.209 26.647 1.00 54.97 84 LYS A CA 1
ATOM 713 C C . LYS A 1 84 ? -5.818 18.595 26.010 1.00 54.97 84 LYS A C 1
ATOM 715 O O . LYS A 1 84 ? -6.794 19.317 25.823 1.00 54.97 84 LYS A O 1
ATOM 720 N N . CYS A 1 85 ? -5.892 17.287 25.757 1.00 53.97 85 CYS A N 1
ATOM 721 C CA . CYS A 1 85 ? -7.126 16.682 25.219 1.00 53.97 85 CYS A CA 1
ATOM 722 C C . CYS A 1 85 ? -7.727 15.593 26.129 1.00 53.97 85 CYS A C 1
ATOM 724 O O . CYS A 1 85 ? -7.314 14.442 26.079 1.00 53.97 85 CYS A O 1
ATOM 726 N N . GLN A 1 86 ? -8.792 15.927 26.866 1.00 55.72 86 GLN A N 1
ATOM 727 C CA . GLN A 1 86 ? -9.520 15.041 27.795 1.00 55.72 86 GLN A CA 1
ATOM 728 C C . GLN A 1 86 ? -10.584 14.158 27.105 1.00 55.72 86 GLN A C 1
ATOM 730 O O . GLN A 1 86 ? -11.774 14.306 27.373 1.00 55.72 86 GLN A O 1
ATOM 735 N N . SER A 1 87 ? -10.203 13.239 26.212 1.00 61.75 87 SER A N 1
ATOM 736 C CA . SER A 1 87 ? -11.162 12.214 25.749 1.00 61.75 87 SER A CA 1
ATOM 737 C C . SER A 1 87 ? -10.675 10.821 26.116 1.00 61.75 87 SER A C 1
ATOM 739 O O . SER A 1 87 ? -9.537 10.471 25.818 1.00 61.75 87 SER A O 1
ATOM 741 N N . ASN A 1 88 ? -11.544 10.060 26.785 1.00 75.75 88 ASN A N 1
ATOM 742 C CA . ASN A 1 88 ? -11.323 8.660 27.134 1.00 75.75 88 ASN A CA 1
ATOM 743 C C . ASN A 1 88 ? -11.549 7.807 25.886 1.00 75.75 88 ASN A C 1
ATOM 745 O O . ASN A 1 88 ? -12.684 7.447 25.575 1.00 75.75 88 ASN A O 1
ATOM 749 N N . ILE A 1 89 ? -10.477 7.503 25.161 1.00 84.19 89 ILE A N 1
ATOM 750 C CA . ILE A 1 89 ? -10.501 6.505 24.091 1.00 84.19 89 ILE A CA 1
ATOM 751 C C . ILE A 1 89 ? -9.938 5.215 24.684 1.00 84.19 89 ILE A C 1
ATOM 753 O O . ILE A 1 89 ? -8.831 5.216 25.206 1.00 84.19 89 ILE A O 1
ATOM 757 N N . GLN A 1 90 ? -10.714 4.132 24.647 1.00 88.81 90 GLN A N 1
ATOM 758 C CA . GLN A 1 90 ? -10.243 2.807 25.051 1.00 88.81 90 GLN A CA 1
ATOM 759 C C . GLN A 1 90 ? -9.651 2.068 23.850 1.00 88.81 90 GLN A C 1
ATOM 761 O O . GLN A 1 90 ? -10.161 2.193 22.730 1.00 88.81 90 GLN A O 1
ATOM 766 N N . PHE A 1 91 ? -8.610 1.272 24.095 1.00 90.31 91 PHE A N 1
ATOM 767 C CA . PHE A 1 91 ? -8.022 0.406 23.082 1.00 90.31 91 PHE A CA 1
ATOM 768 C C . PHE A 1 91 ? -9.025 -0.677 22.653 1.00 90.31 91 PHE A C 1
ATOM 770 O O . PHE A 1 91 ? -9.583 -1.387 23.491 1.00 90.31 91 PHE A O 1
ATOM 777 N N . LYS A 1 92 ? -9.231 -0.819 21.342 1.00 91.81 92 LYS A N 1
ATOM 778 C CA . LYS A 1 92 ? -10.044 -1.856 20.701 1.00 91.81 92 LYS A CA 1
ATOM 779 C C . LYS A 1 92 ? -9.215 -2.540 19.617 1.00 91.81 92 LYS A C 1
ATOM 781 O O . LYS A 1 92 ? -8.330 -1.936 19.021 1.00 91.81 92 LYS A O 1
ATOM 786 N N . GLN A 1 93 ? -9.537 -3.798 19.323 1.00 90.06 93 GLN A N 1
ATOM 787 C CA . GLN A 1 93 ? -8.928 -4.512 18.192 1.00 90.06 93 GLN A CA 1
ATOM 788 C C . GLN A 1 93 ? -9.424 -3.986 16.837 1.00 90.06 93 GLN A C 1
ATOM 790 O O . GLN A 1 93 ? -8.724 -4.122 15.834 1.00 90.06 93 GLN A O 1
ATOM 795 N N . SER A 1 94 ? -10.609 -3.371 16.820 1.00 91.62 94 SER A N 1
ATOM 796 C CA . SER A 1 94 ? -11.235 -2.798 15.636 1.00 91.62 94 SER A CA 1
ATOM 797 C C . SER A 1 94 ? -11.825 -1.417 15.925 1.00 91.62 94 SER A C 1
ATOM 799 O O . SER A 1 94 ? -12.320 -1.152 17.025 1.00 91.62 94 SER A O 1
ATOM 801 N N . TYR A 1 95 ? -11.756 -0.538 14.928 1.00 93.19 95 TYR A N 1
ATOM 802 C CA . TYR A 1 95 ? -12.327 0.807 14.950 1.00 93.19 95 TYR A CA 1
ATOM 803 C C . TYR A 1 95 ? -13.031 1.101 13.630 1.00 93.19 95 TYR A C 1
ATOM 805 O O . TYR A 1 95 ? -12.614 0.623 12.574 1.00 93.19 95 TYR A O 1
ATOM 813 N N . LYS A 1 96 ? -14.060 1.942 13.664 1.00 92.44 96 LYS A N 1
ATOM 814 C CA . LYS A 1 96 ? -14.620 2.534 12.444 1.00 92.44 96 LYS A CA 1
ATOM 815 C C . LYS A 1 96 ? -13.879 3.809 12.062 1.00 92.44 96 LYS A C 1
ATOM 817 O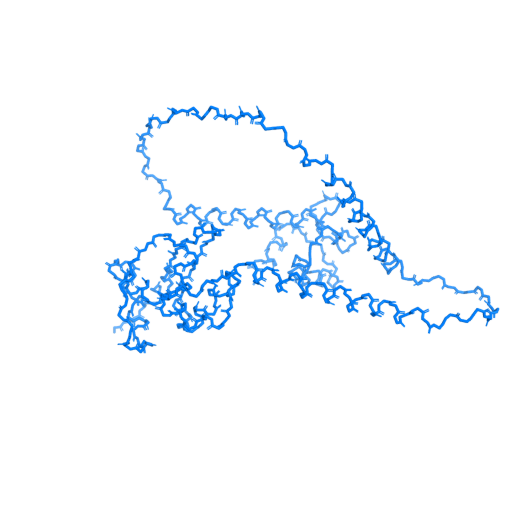 O . LYS A 1 96 ? -13.286 4.478 12.909 1.00 92.44 96 LYS A O 1
ATOM 822 N N . LEU A 1 97 ? -13.891 4.162 10.779 1.00 89.75 97 LEU A N 1
ATOM 823 C CA . LEU A 1 97 ? -13.147 5.324 10.284 1.00 89.75 97 LEU A CA 1
ATOM 824 C C . LEU A 1 97 ? -13.757 6.643 10.786 1.00 89.75 97 LEU A C 1
ATOM 826 O O . LEU A 1 97 ? -13.046 7.618 11.029 1.00 89.75 97 LEU A O 1
ATOM 830 N N . ASP A 1 98 ? -15.073 6.670 10.988 1.00 89.62 98 ASP A N 1
ATOM 831 C CA . ASP A 1 98 ? -15.793 7.808 11.561 1.00 89.62 98 ASP A CA 1
ATOM 832 C C . ASP A 1 98 ? -15.387 8.108 13.016 1.00 89.62 98 ASP A C 1
ATOM 834 O O . ASP A 1 98 ? -15.354 9.279 13.403 1.00 89.62 98 ASP A O 1
ATOM 838 N N . GLU A 1 99 ? -14.955 7.106 13.791 1.00 89.19 99 GLU A N 1
ATOM 839 C CA . GLU A 1 99 ? -14.401 7.295 15.142 1.00 89.19 99 GLU A CA 1
ATOM 840 C C . GLU A 1 99 ? -13.160 8.199 15.131 1.00 89.19 99 GLU A C 1
ATOM 842 O O . GLU A 1 99 ? -12.889 8.876 16.126 1.00 89.19 99 GLU A O 1
ATOM 847 N N . PHE A 1 100 ? -12.442 8.305 14.008 1.00 87.44 100 PHE A N 1
ATOM 848 C CA . PHE A 1 100 ? -11.287 9.195 13.858 1.00 87.44 100 PHE A CA 1
ATOM 849 C C . PHE A 1 100 ? -11.670 10.620 13.442 1.00 87.44 100 PHE A C 1
ATOM 851 O O . PHE A 1 100 ? -10.959 11.571 13.764 1.00 87.44 100 PHE A O 1
ATOM 858 N N . LEU A 1 101 ? -12.836 10.815 12.830 1.00 83.12 101 LEU A N 1
ATOM 859 C CA . LEU A 1 101 ? -13.162 12.049 12.109 1.00 83.12 101 LEU A CA 1
ATOM 860 C C . LEU A 1 101 ? -13.940 13.104 12.918 1.00 83.12 101 LEU A C 1
ATOM 862 O O . LEU A 1 101 ? -14.132 14.206 12.412 1.00 83.12 101 LEU A O 1
ATOM 866 N N . PHE A 1 102 ? -14.354 12.839 14.170 1.00 72.50 102 PHE A N 1
ATOM 867 C CA . PHE A 1 102 ? -15.228 13.784 14.895 1.00 72.50 102 PHE A CA 1
ATOM 868 C C . PHE A 1 102 ? -14.927 14.017 16.380 1.00 72.50 102 PHE A C 1
ATOM 870 O O . PHE A 1 102 ? -14.668 13.068 17.111 1.00 72.50 102 PHE A O 1
ATOM 877 N N . ASP A 1 103 ? -15.091 15.276 16.812 1.00 55.06 103 ASP A N 1
ATOM 878 C CA . ASP A 1 103 ? -15.626 15.652 18.140 1.00 55.06 103 ASP A CA 1
ATOM 879 C C . ASP A 1 103 ? -16.954 16.441 18.030 1.00 55.06 103 ASP A C 1
ATOM 881 O O . ASP A 1 103 ? -17.669 16.617 19.015 1.00 55.06 103 ASP A O 1
ATOM 885 N N . LYS A 1 104 ? -17.352 16.884 16.827 1.00 49.75 104 LYS A N 1
ATOM 886 C CA . LYS A 1 104 ? -18.704 17.387 16.536 1.00 49.75 104 LYS A CA 1
ATOM 887 C C . LYS A 1 104 ? -19.105 16.972 15.124 1.00 49.75 104 LYS A C 1
ATOM 889 O O . LYS A 1 104 ? -18.335 17.244 14.206 1.00 49.75 104 LYS A O 1
ATOM 894 N N . PRO A 1 105 ? -20.290 16.374 14.921 1.00 43.44 105 PRO A N 1
ATOM 895 C CA . PRO A 1 105 ? -20.775 16.001 13.604 1.00 43.44 105 PRO A CA 1
ATOM 896 C C . PRO A 1 105 ? -21.166 17.270 12.838 1.00 43.44 105 PRO A C 1
ATOM 898 O O . PRO A 1 105 ? -22.338 17.623 12.742 1.00 43.44 105 PRO A O 1
ATOM 901 N N . GLN A 1 106 ? -20.197 17.990 12.274 1.00 47.88 106 GLN A N 1
ATOM 902 C CA . GLN A 1 106 ? -20.499 18.694 11.037 1.00 47.88 106 GLN A CA 1
ATOM 903 C C . GLN A 1 106 ? -20.664 17.600 9.999 1.00 47.88 106 GLN A C 1
ATOM 905 O O . GLN A 1 106 ? -19.675 16.997 9.597 1.00 47.88 106 GLN A O 1
ATOM 910 N N . LEU A 1 107 ? -21.929 17.299 9.685 1.00 43.53 107 LEU A N 1
ATOM 911 C CA . LEU A 1 107 ? -22.387 16.389 8.639 1.00 43.53 107 LEU A CA 1
ATOM 912 C C . LEU A 1 107 ? -21.353 16.309 7.517 1.00 43.53 107 LEU A C 1
ATOM 914 O O . LEU A 1 107 ? -21.279 17.176 6.644 1.00 43.53 107 LEU A O 1
ATOM 918 N N . PHE A 1 108 ? -20.521 15.275 7.593 1.00 46.84 108 PHE A N 1
ATOM 919 C CA . PHE A 1 108 ? -19.561 14.959 6.560 1.00 46.84 108 PHE A CA 1
ATOM 920 C C . PHE A 1 108 ? -20.400 14.380 5.439 1.00 46.84 108 PHE A C 1
ATOM 922 O O . PHE A 1 108 ? -20.756 13.202 5.435 1.00 46.84 108 PHE A O 1
ATOM 929 N N . ASP A 1 109 ? -20.848 15.267 4.560 1.00 55.84 109 ASP A N 1
ATOM 930 C CA . ASP A 1 109 ? -21.688 14.904 3.441 1.00 55.84 109 ASP A CA 1
ATOM 931 C C . ASP A 1 109 ? -20.821 14.085 2.482 1.00 55.84 109 ASP A C 1
ATOM 933 O O . ASP A 1 109 ? -20.117 14.628 1.626 1.00 55.84 109 ASP A O 1
ATOM 937 N N . ARG A 1 110 ? -20.811 12.758 2.673 1.00 54.97 110 ARG A N 1
ATOM 938 C CA . ARG A 1 110 ? -20.123 11.798 1.794 1.00 54.97 110 ARG A CA 1
ATOM 939 C C . ARG A 1 110 ? -20.487 12.057 0.329 1.00 54.97 110 ARG A C 1
ATOM 941 O O . ARG A 1 110 ? -19.633 11.880 -0.539 1.00 54.97 110 ARG A O 1
ATOM 948 N N . ASN A 1 111 ? -21.690 12.577 0.062 1.00 61.50 111 ASN A N 1
ATOM 949 C CA . ASN A 1 111 ? -22.098 12.977 -1.279 1.00 61.50 111 ASN A CA 1
ATOM 950 C C . ASN A 1 111 ? -21.273 14.142 -1.821 1.00 61.50 111 ASN A C 1
ATOM 952 O O . ASN A 1 111 ? -20.929 14.113 -2.994 1.00 61.50 111 ASN A O 1
ATOM 956 N N . LYS A 1 112 ? -20.874 15.129 -1.011 1.00 62.97 112 LYS A N 1
ATOM 957 C CA . LYS A 1 112 ? -20.018 16.233 -1.482 1.00 62.97 112 LYS A CA 1
ATOM 958 C C . LYS A 1 112 ? -18.614 15.770 -1.850 1.00 62.97 112 LYS A C 1
ATOM 960 O O . LYS A 1 112 ? -18.066 16.249 -2.840 1.00 62.97 112 LYS A O 1
ATOM 965 N N . LEU A 1 113 ? -18.025 14.846 -1.088 1.00 60.78 113 LEU A N 1
ATOM 966 C CA . LEU A 1 113 ? -16.700 14.301 -1.415 1.00 60.78 113 LEU A CA 1
ATOM 967 C C . LEU A 1 113 ? -16.757 13.468 -2.704 1.00 60.78 113 LEU A C 1
ATOM 969 O O . LEU A 1 113 ? -15.902 13.604 -3.580 1.00 60.78 113 LEU A O 1
ATOM 973 N N . PHE A 1 114 ? -17.806 12.655 -2.844 1.00 64.56 114 PHE A N 1
ATOM 974 C CA . PHE A 1 114 ? -18.056 11.870 -4.048 1.00 64.56 114 PHE A CA 1
ATOM 975 C C . PHE A 1 114 ? -18.333 12.766 -5.268 1.00 64.56 114 PHE A C 1
ATOM 977 O O . PHE A 1 114 ? -17.739 12.567 -6.326 1.00 64.56 114 PHE A O 1
ATOM 984 N N . GLN A 1 115 ? -19.135 13.823 -5.106 1.00 67.69 115 GLN A N 1
ATOM 985 C CA . GLN A 1 115 ? -19.409 14.822 -6.146 1.00 67.69 115 GLN A CA 1
ATOM 986 C C . GLN A 1 115 ? -18.149 15.577 -6.576 1.00 67.69 115 GLN A C 1
ATOM 988 O O . GLN A 1 115 ? -17.955 15.778 -7.772 1.00 67.69 115 GLN A O 1
ATOM 993 N N . ARG A 1 116 ? -17.253 15.930 -5.642 1.00 72.38 116 ARG A N 1
ATOM 994 C CA . ARG A 1 116 ? -15.959 16.548 -5.977 1.00 72.38 116 ARG A CA 1
ATOM 995 C C . ARG A 1 116 ? -15.070 15.617 -6.796 1.00 72.38 116 ARG A C 1
ATOM 997 O O . ARG A 1 116 ? -14.512 16.065 -7.792 1.00 72.38 116 ARG A O 1
ATOM 1004 N N . LYS A 1 117 ? -14.973 14.329 -6.432 1.00 70.88 117 LYS A N 1
ATOM 1005 C CA . LYS A 1 117 ? -14.223 13.336 -7.226 1.00 70.88 117 LYS A CA 1
ATOM 1006 C C . LYS A 1 117 ? -14.807 13.179 -8.630 1.00 70.88 117 LYS A C 1
ATOM 1008 O O . LYS A 1 117 ? -14.055 13.135 -9.598 1.00 70.88 117 LYS A O 1
ATOM 1013 N N . ILE A 1 118 ? -16.134 13.142 -8.751 1.00 75.69 118 ILE A N 1
ATOM 1014 C CA . ILE A 1 118 ? -16.809 13.089 -10.053 1.00 75.69 118 ILE A CA 1
ATOM 1015 C C . ILE A 1 118 ? -16.503 14.347 -10.876 1.00 75.69 118 ILE A C 1
ATOM 1017 O O . ILE A 1 118 ? -16.142 14.227 -12.043 1.00 75.69 118 ILE A O 1
ATOM 1021 N N . GLN A 1 119 ? -16.588 15.540 -10.282 1.00 81.69 119 GLN A N 1
ATOM 1022 C CA . GLN A 1 119 ? -16.305 16.802 -10.975 1.00 81.69 119 GLN A CA 1
ATOM 1023 C C . GLN A 1 119 ? -14.853 16.908 -11.444 1.00 81.69 119 GLN A C 1
ATOM 1025 O O . GLN A 1 119 ? -14.627 17.232 -12.606 1.00 81.69 119 GLN A O 1
ATOM 1030 N N . GLN A 1 120 ? -13.884 16.555 -10.596 1.00 81.12 120 GLN A N 1
ATOM 1031 C CA . GLN A 1 120 ? -12.468 16.534 -10.978 1.00 81.12 120 GLN A CA 1
ATOM 1032 C C . GLN A 1 120 ? -12.204 15.561 -12.132 1.00 81.12 120 GLN A C 1
ATOM 1034 O O . GLN A 1 120 ? -11.459 15.873 -13.058 1.00 81.12 120 GLN A O 1
ATOM 1039 N N . ASN A 1 121 ? -12.850 14.393 -12.120 1.00 82.62 121 ASN A N 1
ATOM 1040 C CA . ASN A 1 121 ? -12.692 13.419 -13.194 1.00 82.62 121 ASN A CA 1
ATOM 1041 C C . ASN A 1 121 ? -13.315 13.916 -14.514 1.00 82.62 121 ASN A C 1
ATOM 1043 O O . ASN A 1 121 ? -12.728 13.748 -15.580 1.00 82.62 121 ASN A O 1
ATOM 1047 N N . ILE A 1 122 ? -14.466 14.597 -14.450 1.00 85.00 122 ILE A N 1
ATOM 1048 C CA . ILE A 1 122 ? -15.098 15.237 -15.616 1.00 85.00 122 ILE A CA 1
ATOM 1049 C C . ILE A 1 122 ? -14.207 16.347 -16.192 1.00 85.00 122 ILE A C 1
ATOM 1051 O O . ILE A 1 122 ? -14.068 16.436 -17.412 1.00 85.00 122 ILE A O 1
ATOM 1055 N N . GLU A 1 123 ? -13.596 17.182 -15.350 1.00 83.81 123 GLU A N 1
ATOM 1056 C CA . GLU A 1 123 ? -12.681 18.241 -15.798 1.00 83.81 123 GLU A CA 1
ATOM 1057 C C . GLU A 1 123 ? -11.423 17.673 -16.457 1.00 83.81 123 GLU A C 1
ATOM 1059 O O . GLU A 1 123 ? -11.047 18.134 -17.534 1.00 83.81 123 GLU A O 1
ATOM 1064 N N . ASN A 1 124 ? -10.831 16.621 -15.887 1.00 82.44 124 ASN A N 1
ATOM 1065 C CA . ASN A 1 124 ? -9.681 15.940 -16.485 1.00 82.44 124 ASN A CA 1
ATOM 1066 C C . ASN A 1 124 ? -10.019 15.344 -17.860 1.00 82.44 124 ASN A C 1
ATOM 1068 O O . ASN A 1 124 ? -9.246 15.490 -18.806 1.00 82.44 124 ASN A O 1
ATOM 1072 N N . ILE A 1 125 ? -11.196 14.723 -18.003 1.00 81.06 125 ILE A N 1
ATOM 1073 C CA . ILE A 1 125 ? -11.666 14.194 -19.292 1.00 81.06 125 ILE A CA 1
ATOM 1074 C C . ILE A 1 125 ? -11.872 15.329 -20.306 1.00 81.06 125 ILE A C 1
ATOM 1076 O O . ILE A 1 125 ? -11.499 15.175 -21.469 1.00 81.06 125 ILE A O 1
ATOM 1080 N N . ARG A 1 126 ? -12.426 16.476 -19.890 1.00 77.75 126 ARG A N 1
ATOM 1081 C CA . ARG A 1 126 ? -12.591 17.647 -20.771 1.00 77.75 126 ARG A CA 1
ATOM 1082 C C . ARG A 1 126 ? -11.252 18.205 -21.239 1.00 77.75 126 ARG A C 1
ATOM 1084 O O . ARG A 1 126 ? -11.074 18.395 -22.435 1.00 77.75 126 ARG A O 1
ATOM 1091 N N . GLN A 1 127 ? -10.289 18.376 -20.336 1.00 82.75 127 GLN A N 1
ATOM 1092 C CA . GLN A 1 127 ? -8.951 18.853 -20.699 1.00 82.75 127 GLN A CA 1
ATOM 1093 C C . GLN A 1 127 ? -8.251 17.910 -21.687 1.00 82.75 127 GLN A C 1
ATOM 1095 O O . GLN A 1 127 ? -7.615 18.373 -22.632 1.00 82.75 127 GLN A O 1
ATOM 1100 N N . GLN A 1 128 ? -8.411 16.593 -21.525 1.00 74.69 128 GLN A N 1
ATOM 1101 C CA . GLN A 1 128 ? -7.890 15.610 -22.480 1.00 74.69 128 GLN A CA 1
ATOM 1102 C C . GLN A 1 128 ? -8.582 15.696 -23.850 1.00 74.69 128 GLN A C 1
ATOM 1104 O O . GLN A 1 128 ? -7.921 15.556 -24.880 1.00 74.69 128 GLN A O 1
ATOM 1109 N N . GLN A 1 129 ? -9.894 15.952 -23.886 1.00 72.50 129 GLN A N 1
ATOM 1110 C CA . GLN A 1 129 ? -10.636 16.155 -25.136 1.00 72.50 129 GLN A CA 1
ATOM 1111 C C . GLN A 1 129 ? -10.217 17.444 -25.851 1.00 72.50 129 GLN A C 1
ATOM 1113 O O . GLN A 1 129 ? -9.996 17.416 -27.061 1.00 72.50 129 GLN A O 1
ATOM 1118 N N . ASP A 1 130 ? -10.040 18.543 -25.119 1.00 71.88 130 ASP A N 1
ATOM 1119 C CA . ASP A 1 130 ? -9.607 19.825 -25.685 1.00 71.88 130 ASP A CA 1
ATOM 1120 C C . ASP A 1 130 ? -8.175 19.738 -26.242 1.00 71.88 130 ASP A C 1
ATOM 1122 O O . ASP A 1 130 ? -7.895 20.223 -27.343 1.00 71.88 130 ASP A O 1
ATOM 1126 N N . GLN A 1 131 ? -7.277 19.033 -25.543 1.00 70.81 131 GLN A N 1
ATOM 1127 C CA . GLN A 1 131 ? -5.935 18.725 -26.047 1.00 70.81 131 GLN A CA 1
ATOM 1128 C C . GLN A 1 131 ? -5.987 17.877 -27.327 1.00 70.81 131 GLN A C 1
ATOM 1130 O O . GLN A 1 131 ? -5.306 18.207 -28.297 1.00 70.81 131 GLN A O 1
ATOM 1135 N N . ALA A 1 132 ? -6.837 16.847 -27.389 1.00 60.84 132 ALA A N 1
ATOM 1136 C CA . ALA A 1 132 ? -6.997 16.025 -28.590 1.00 60.84 132 ALA A CA 1
ATOM 1137 C C . ALA A 1 132 ? -7.566 16.807 -29.793 1.00 60.84 132 ALA A C 1
ATOM 1139 O O . ALA A 1 132 ? -7.149 16.575 -30.929 1.00 60.84 132 ALA A O 1
ATOM 1140 N N . LEU A 1 133 ? -8.479 17.757 -29.562 1.00 53.09 133 LEU A N 1
ATOM 1141 C CA . LEU A 1 133 ? -9.066 18.599 -30.613 1.00 53.09 133 LEU A CA 1
ATOM 1142 C C . LEU A 1 133 ? -8.080 19.650 -31.141 1.00 53.09 133 LEU A C 1
ATOM 1144 O O . LEU A 1 133 ? -8.060 19.921 -32.342 1.00 53.09 133 LEU A O 1
ATOM 1148 N N . SER A 1 134 ? -7.204 20.187 -30.286 1.00 52.53 134 SER A N 1
ATOM 1149 C CA . SER A 1 134 ? -6.149 21.122 -30.712 1.00 52.53 134 SER A CA 1
ATOM 1150 C C . SER A 1 134 ? -5.103 20.502 -31.653 1.00 52.53 134 SER A C 1
ATOM 1152 O O . SER A 1 134 ? -4.448 21.227 -32.399 1.00 52.53 134 SER A O 1
ATOM 1154 N N . ILE A 1 135 ? -4.992 19.169 -31.694 1.00 53.94 135 ILE A N 1
ATOM 11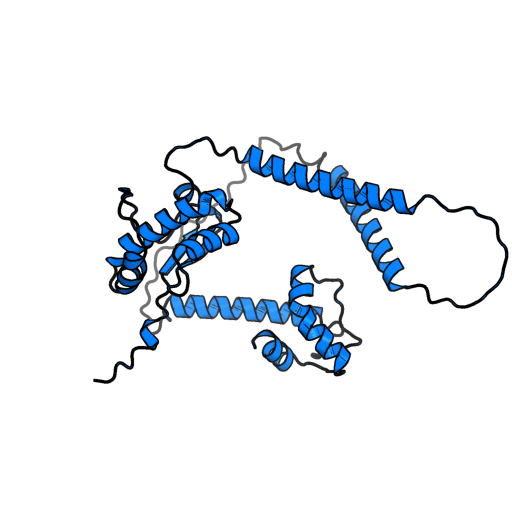55 C CA . ILE A 1 135 ? -4.055 18.447 -32.569 1.00 53.94 135 ILE A CA 1
ATOM 1156 C C . ILE A 1 135 ? -4.624 18.260 -33.998 1.00 53.94 135 ILE A C 1
ATOM 1158 O O . ILE A 1 135 ? -3.882 17.910 -34.913 1.00 53.94 135 ILE A O 1
ATOM 1162 N N . GLN A 1 136 ? -5.910 18.550 -34.255 1.00 46.72 136 GLN A N 1
ATOM 1163 C CA . GLN A 1 136 ? -6.542 18.294 -35.564 1.00 46.72 136 GLN A CA 1
ATOM 1164 C C . GLN A 1 136 ? -6.631 19.477 -36.547 1.00 46.72 136 GLN A C 1
ATOM 1166 O O . GLN A 1 136 ? -7.123 19.294 -37.660 1.00 46.72 136 GLN A O 1
ATOM 1171 N N . CYS A 1 137 ? -6.098 20.662 -36.243 1.00 40.75 137 CYS A N 1
ATOM 1172 C CA . CYS A 1 137 ? -6.202 21.814 -37.150 1.00 40.75 137 CYS A CA 1
ATOM 1173 C C . CYS A 1 137 ? -4.854 22.236 -37.749 1.00 40.75 137 CYS A C 1
ATOM 1175 O O . CYS A 1 137 ? -4.298 23.255 -37.365 1.00 40.75 137 CYS A O 1
ATOM 1177 N N . THR A 1 138 ? -4.339 21.468 -38.714 1.00 42.03 138 THR A N 1
ATOM 1178 C CA . THR A 1 138 ? -3.614 21.970 -39.910 1.00 42.03 138 THR A CA 1
ATOM 1179 C C . THR A 1 138 ? -3.349 20.811 -40.889 1.00 42.03 138 THR A C 1
ATOM 1181 O O . THR A 1 138 ? -2.213 20.444 -41.164 1.00 42.03 138 THR A O 1
ATOM 1184 N N . PHE A 1 139 ? -4.403 20.210 -41.452 1.00 37.84 139 PHE A N 1
ATOM 1185 C CA . PHE A 1 139 ? -4.257 19.324 -42.616 1.00 37.84 139 PHE A CA 1
ATOM 1186 C C . PHE A 1 139 ? -4.744 20.047 -43.874 1.00 37.84 139 PHE A C 1
ATOM 1188 O O . PHE A 1 139 ? -5.939 20.147 -44.138 1.00 37.84 139 PHE A O 1
ATOM 1195 N N . ASN A 1 140 ? -3.793 20.592 -44.632 1.00 43.16 140 ASN A N 1
ATOM 1196 C CA . ASN A 1 140 ? -4.011 21.214 -45.936 1.00 43.16 140 ASN A CA 1
ATOM 1197 C C . ASN A 1 140 ? -3.541 20.207 -47.005 1.00 43.16 140 ASN A C 1
ATOM 1199 O O . ASN A 1 140 ? -2.336 19.968 -47.103 1.00 43.16 140 ASN A O 1
ATOM 1203 N N . PRO A 1 141 ? -4.426 19.560 -47.789 1.00 45.12 141 PRO A N 1
ATOM 1204 C CA . PRO A 1 141 ? -4.014 18.469 -48.658 1.00 45.12 141 PRO A CA 1
ATOM 1205 C C . PRO A 1 141 ? -3.651 19.016 -50.036 1.00 45.12 141 PRO A C 1
ATOM 1207 O O . PRO A 1 141 ? -4.460 18.995 -50.960 1.00 45.12 141 PRO A O 1
ATOM 1210 N N . LYS A 1 142 ? -2.419 19.493 -50.192 1.00 42.91 142 LYS A N 1
ATOM 1211 C CA . LYS A 1 142 ? -1.747 19.528 -51.494 1.00 42.91 142 LYS A CA 1
ATOM 1212 C C . LYS A 1 142 ? -0.263 19.321 -51.265 1.00 42.91 142 LYS A C 1
ATOM 1214 O O . LYS A 1 142 ? 0.383 20.242 -50.792 1.00 42.91 142 LYS A O 1
ATOM 1219 N N . LEU A 1 143 ? 0.246 18.143 -51.624 1.00 37.19 143 LEU A N 1
ATOM 1220 C CA . LEU A 1 143 ? 1.529 17.973 -52.311 1.00 37.19 143 LEU A CA 1
ATOM 1221 C C . LEU A 1 143 ? 1.759 16.494 -52.654 1.00 37.19 143 LEU A C 1
ATOM 1223 O O . LEU A 1 143 ? 1.776 15.619 -51.795 1.00 37.19 143 LEU A O 1
ATOM 1227 N N . ASN A 1 144 ? 1.921 16.266 -53.957 1.00 49.25 144 ASN A N 1
ATOM 1228 C CA . ASN A 1 144 ? 2.636 15.145 -54.556 1.00 49.25 144 ASN A CA 1
ATOM 1229 C C . ASN A 1 144 ? 4.037 15.016 -53.946 1.00 49.25 144 ASN A C 1
ATOM 1231 O O . ASN A 1 144 ? 4.685 16.047 -53.799 1.00 49.25 144 ASN A O 1
ATOM 1235 N N . TYR A 1 145 ? 4.501 13.785 -53.693 1.00 36.00 145 TYR A N 1
ATOM 1236 C CA . TYR A 1 145 ? 5.817 13.210 -54.057 1.00 36.00 145 TYR A CA 1
ATOM 1237 C C . TYR A 1 145 ? 5.978 11.808 -53.411 1.00 36.00 145 TYR A C 1
ATOM 1239 O O . TYR A 1 145 ? 5.139 11.430 -52.592 1.00 36.00 145 TYR A O 1
ATOM 1247 N N . PRO A 1 146 ? 6.929 10.963 -53.863 1.00 47.03 146 PRO A N 1
ATOM 1248 C CA . PRO A 1 146 ? 6.738 9.525 -54.003 1.00 47.03 146 PRO A CA 1
ATOM 1249 C C . PRO A 1 146 ? 7.426 8.700 -52.905 1.00 47.03 146 PRO A C 1
ATOM 1251 O O . PRO A 1 146 ? 8.339 9.166 -52.235 1.00 47.03 146 PRO A O 1
ATOM 1254 N N . ASN A 1 147 ? 6.975 7.448 -52.788 1.00 49.84 147 ASN A N 1
ATOM 1255 C CA . ASN A 1 147 ? 7.635 6.275 -52.204 1.00 49.84 147 ASN A CA 1
ATOM 1256 C C . ASN A 1 147 ? 8.990 6.510 -51.510 1.00 49.84 147 ASN A C 1
ATOM 1258 O O . ASN A 1 147 ? 10.013 6.527 -52.192 1.00 49.84 147 ASN A O 1
ATOM 1262 N N . GLN A 1 148 ? 9.007 6.525 -50.171 1.00 40.72 148 GLN A N 1
ATOM 1263 C CA . GLN A 1 148 ? 10.111 5.970 -49.377 1.00 40.72 148 GLN A CA 1
ATOM 1264 C C . GLN A 1 148 ? 9.719 5.730 -47.903 1.00 40.72 148 GLN A C 1
ATOM 1266 O O . GLN A 1 148 ? 9.129 6.583 -47.249 1.00 40.72 148 GLN A O 1
ATOM 1271 N N . SER A 1 149 ? 10.065 4.520 -47.445 1.00 43.69 149 SER A N 1
ATOM 1272 C CA . SER A 1 149 ? 10.185 4.004 -46.068 1.00 43.69 149 SER A CA 1
ATOM 1273 C C . SER A 1 149 ? 8.999 4.151 -45.104 1.00 43.69 149 SER A C 1
ATOM 1275 O O . SER A 1 149 ? 8.841 5.133 -44.381 1.00 43.69 149 SER A O 1
ATOM 1277 N N . GLN A 1 150 ? 8.239 3.055 -45.042 1.00 51.25 150 GLN A N 1
ATOM 1278 C CA . GLN A 1 150 ? 7.514 2.572 -43.872 1.00 51.25 150 GLN A CA 1
ATOM 1279 C C . GLN A 1 150 ? 8.489 2.368 -42.704 1.00 51.25 150 GLN A C 1
ATOM 1281 O O . GLN A 1 150 ? 9.398 1.567 -42.840 1.00 51.25 150 GLN A O 1
ATOM 1286 N N . ASP A 1 151 ? 8.296 3.091 -41.601 1.00 47.97 151 ASP A N 1
ATOM 1287 C CA . ASP A 1 151 ? 8.531 2.625 -40.217 1.00 47.97 151 ASP A CA 1
ATOM 1288 C C . ASP A 1 151 ? 7.952 3.632 -39.205 1.00 47.97 151 ASP A C 1
ATOM 1290 O O . ASP A 1 151 ? 8.430 3.823 -38.088 1.00 47.97 151 ASP A O 1
ATOM 1294 N N . PHE A 1 152 ? 6.844 4.285 -39.580 1.00 47.56 152 PHE A N 1
ATOM 1295 C CA . PHE A 1 152 ? 6.037 5.049 -38.636 1.00 47.56 152 PHE A CA 1
ATOM 1296 C C . PHE A 1 152 ? 5.244 4.078 -37.747 1.00 47.56 152 PHE A C 1
ATOM 1298 O O . PHE A 1 152 ? 4.090 3.735 -37.992 1.00 47.56 152 PHE A O 1
ATOM 1305 N N . ASN A 1 153 ? 5.935 3.624 -36.704 1.00 62.69 153 ASN A N 1
ATOM 1306 C CA . ASN A 1 153 ? 5.429 3.423 -35.353 1.00 62.69 153 ASN A CA 1
ATOM 1307 C C . ASN A 1 153 ? 4.183 2.524 -35.220 1.00 62.69 153 ASN A C 1
ATOM 1309 O O . ASN A 1 153 ? 3.113 2.939 -34.762 1.00 62.69 153 ASN A O 1
ATOM 1313 N N . ARG A 1 154 ? 4.349 1.237 -35.554 1.00 67.44 154 ARG A N 1
ATOM 1314 C CA . ARG A 1 154 ? 3.354 0.171 -35.320 1.00 67.44 154 ARG A CA 1
ATOM 1315 C C . ARG A 1 154 ? 2.774 0.213 -33.898 1.00 67.44 154 ARG A C 1
ATOM 1317 O O . ARG A 1 154 ? 1.568 0.041 -33.735 1.00 67.44 154 ARG A O 1
ATOM 1324 N N . TYR A 1 155 ? 3.598 0.498 -32.887 1.00 57.81 155 TYR A N 1
ATOM 1325 C CA . TYR A 1 155 ? 3.170 0.606 -31.488 1.00 57.81 155 TYR A CA 1
ATOM 1326 C C . TYR A 1 155 ? 2.246 1.798 -31.233 1.00 5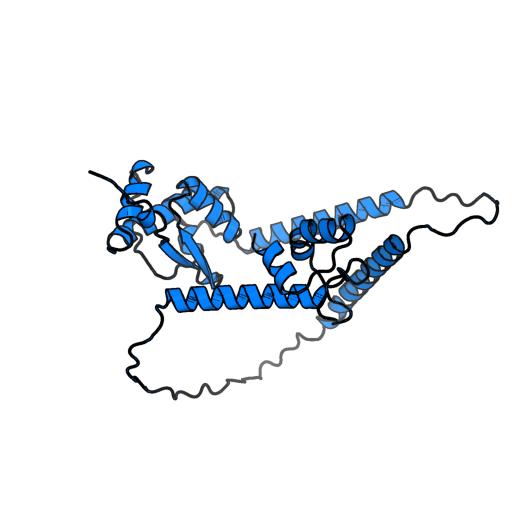7.81 155 TYR A C 1
ATOM 1328 O O . TYR A 1 155 ? 1.245 1.663 -30.535 1.00 57.81 155 TYR A O 1
ATOM 1336 N N . GLN A 1 156 ? 2.509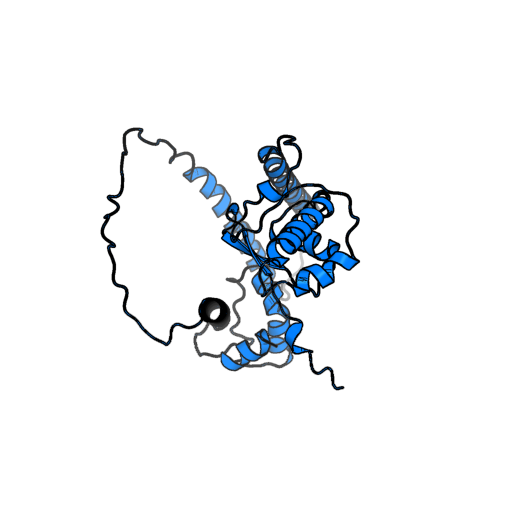 2.937 -31.870 1.00 63.97 156 GLN A N 1
ATOM 1337 C CA . GLN A 1 156 ? 1.668 4.127 -31.750 1.00 63.97 156 GLN A CA 1
ATOM 1338 C C . GLN A 1 156 ? 0.293 3.907 -32.400 1.00 63.97 156 GLN A C 1
ATOM 1340 O O . GLN A 1 156 ? -0.733 4.292 -31.834 1.00 63.97 156 GLN A O 1
ATOM 1345 N N . HIS A 1 157 ? 0.250 3.201 -33.536 1.00 73.12 157 HIS A N 1
ATOM 1346 C CA . HIS A 1 157 ? -1.009 2.788 -34.159 1.00 73.12 157 HIS A CA 1
ATOM 1347 C C . HIS A 1 157 ? -1.768 1.777 -33.282 1.00 73.12 157 HIS A C 1
ATOM 1349 O O . HIS A 1 157 ? -2.988 1.888 -33.121 1.00 73.12 157 HIS A O 1
ATOM 1355 N N . LEU A 1 158 ? -1.089 0.771 -32.724 1.00 65.25 158 LEU A N 1
ATOM 1356 C CA . LEU A 1 158 ? -1.728 -0.223 -31.853 1.00 65.25 158 LEU A CA 1
ATOM 1357 C C . LEU A 1 158 ? -2.294 0.426 -30.583 1.00 65.25 158 LEU A C 1
ATOM 1359 O O . LEU A 1 158 ? -3.435 0.137 -30.218 1.00 65.25 158 LEU A O 1
ATOM 1363 N N . TYR A 1 159 ? -1.560 1.368 -29.989 1.00 73.56 159 TYR A N 1
ATOM 1364 C CA . TYR A 1 159 ? -1.995 2.155 -28.836 1.00 73.56 159 TYR A CA 1
ATOM 1365 C C . TYR A 1 159 ? -3.269 2.964 -29.132 1.00 73.56 159 TYR A C 1
ATOM 1367 O O . TYR A 1 159 ? -4.271 2.837 -28.423 1.00 73.56 159 TYR A O 1
ATOM 1375 N N . GLN A 1 160 ? -3.293 3.720 -30.236 1.00 74.50 160 GLN A N 1
ATOM 1376 C CA . GLN A 1 160 ? -4.484 4.479 -30.648 1.00 74.50 160 GLN A CA 1
ATOM 1377 C C . GLN A 1 160 ? -5.688 3.573 -30.944 1.00 74.50 160 GLN A C 1
ATOM 1379 O O . GLN A 1 160 ? -6.822 3.892 -30.578 1.00 74.50 160 GLN A O 1
ATOM 1384 N N . LYS A 1 161 ? -5.455 2.408 -31.563 1.00 78.88 161 LYS A N 1
ATOM 1385 C CA . LYS A 1 161 ? -6.509 1.422 -31.846 1.00 78.88 161 LYS A CA 1
ATOM 1386 C C . LYS A 1 161 ? -7.082 0.811 -30.560 1.00 78.88 161 LYS A C 1
ATOM 1388 O O . LYS A 1 161 ? -8.287 0.561 -30.495 1.00 78.88 161 LYS A O 1
ATOM 1393 N N . GLY A 1 162 ? -6.248 0.597 -29.541 1.00 81.44 162 GLY A N 1
ATOM 1394 C CA . GLY A 1 162 ? -6.666 0.141 -28.212 1.00 81.44 162 GLY A CA 1
ATOM 1395 C C . GLY A 1 162 ? -7.582 1.146 -27.510 1.00 81.44 162 GLY A C 1
ATOM 1396 O O . GLY A 1 162 ? -8.677 0.777 -27.076 1.00 81.44 162 GLY A O 1
ATOM 1397 N N . LEU A 1 163 ? -7.186 2.423 -27.495 1.00 76.31 163 LEU A N 1
ATOM 1398 C CA . LEU A 1 163 ? -7.968 3.522 -26.912 1.00 76.31 163 LEU A CA 1
ATOM 1399 C C . LEU A 1 163 ? -9.368 3.644 -27.536 1.00 76.31 163 LEU A C 1
ATOM 1401 O O . LEU A 1 163 ? -10.367 3.718 -26.816 1.00 76.31 163 LEU A O 1
ATOM 1405 N N . LEU A 1 164 ? -9.465 3.597 -28.869 1.00 77.44 164 LEU A N 1
ATOM 1406 C CA . LEU A 1 164 ? -10.749 3.669 -29.582 1.00 77.44 164 LEU A CA 1
ATOM 1407 C C . LEU A 1 164 ? -11.680 2.503 -29.226 1.00 77.44 164 LEU A C 1
ATOM 1409 O O . LEU A 1 164 ? -12.860 2.709 -28.936 1.00 77.44 164 LEU A O 1
ATOM 1413 N N . LYS A 1 165 ? -11.147 1.279 -29.172 1.00 81.44 165 LYS A N 1
ATOM 1414 C CA . LYS A 1 165 ? -11.935 0.080 -28.850 1.00 81.44 165 LYS A CA 1
ATOM 1415 C C . LYS A 1 165 ? -12.424 0.079 -27.396 1.00 81.44 165 LYS A C 1
ATOM 1417 O O . LYS A 1 165 ? -13.505 -0.435 -27.104 1.00 81.44 165 LYS A O 1
ATOM 1422 N N . GLN A 1 166 ? -11.655 0.657 -26.473 1.00 74.00 166 GLN A N 1
ATOM 1423 C CA . GLN A 1 166 ? -12.068 0.823 -25.078 1.00 74.00 166 GLN A CA 1
ATOM 1424 C C . GLN A 1 166 ? -13.195 1.856 -24.941 1.00 74.00 166 GLN A C 1
ATOM 1426 O O . GLN A 1 166 ? -14.172 1.607 -24.230 1.00 74.00 166 GLN A O 1
ATOM 1431 N N . LEU A 1 167 ? -13.114 2.966 -25.680 1.00 72.44 167 LEU A N 1
ATOM 1432 C CA . LEU A 1 167 ? -14.176 3.974 -25.742 1.00 72.44 167 LEU A CA 1
ATOM 1433 C C . LEU A 1 167 ? -15.488 3.403 -26.304 1.00 72.44 167 LEU A C 1
ATOM 1435 O O . LEU A 1 167 ? -16.552 3.671 -25.746 1.00 72.44 167 LEU A O 1
ATOM 1439 N N . GLU A 1 168 ? -15.435 2.573 -27.349 1.00 70.00 168 GLU A N 1
ATOM 1440 C CA . GLU A 1 168 ? -16.620 1.885 -27.891 1.00 70.00 168 GLU A CA 1
ATOM 1441 C C . GLU A 1 168 ? -17.259 0.925 -26.880 1.00 70.00 168 GLU A C 1
ATOM 1443 O O . GLU A 1 168 ? -18.479 0.923 -26.703 1.00 70.00 168 GLU A O 1
ATOM 1448 N N . ARG A 1 169 ? -16.447 0.145 -26.153 1.00 72.75 169 ARG A N 1
ATOM 1449 C CA . ARG A 1 169 ? -16.944 -0.738 -25.084 1.00 72.75 169 ARG A CA 1
ATOM 1450 C C . ARG A 1 169 ? -17.630 0.051 -23.970 1.00 72.75 169 ARG A C 1
ATOM 1452 O O . ARG A 1 169 ? -18.668 -0.385 -23.479 1.00 72.75 169 ARG A O 1
ATOM 1459 N N . ASN A 1 170 ? -17.087 1.205 -23.591 1.00 69.06 170 ASN A N 1
ATOM 1460 C CA . ASN A 1 170 ? -17.672 2.048 -22.548 1.00 69.06 170 ASN A CA 1
ATOM 1461 C C . ASN A 1 170 ? -18.987 2.703 -22.999 1.00 69.06 170 ASN A C 1
ATOM 1463 O O . ASN A 1 170 ? -19.933 2.750 -22.215 1.00 69.06 170 ASN A O 1
ATOM 1467 N N . LYS A 1 171 ? -19.103 3.114 -24.270 1.00 68.25 171 LYS A N 1
ATOM 1468 C CA . LYS A 1 171 ? -20.373 3.600 -24.842 1.00 68.25 171 LYS A CA 1
ATOM 1469 C C . LYS A 1 171 ? -21.458 2.520 -24.845 1.00 68.25 171 LYS A C 1
ATOM 1471 O O . LYS A 1 171 ? -22.596 2.800 -24.485 1.00 68.25 171 LYS A O 1
ATOM 1476 N N . ASN A 1 172 ? -21.103 1.279 -25.174 1.00 56.22 172 ASN A N 1
ATOM 1477 C CA . ASN A 1 172 ? -22.068 0.176 -25.232 1.00 56.22 172 ASN A CA 1
ATOM 1478 C C . ASN A 1 172 ? -22.484 -0.353 -23.850 1.00 56.22 172 ASN A C 1
ATOM 1480 O O . ASN A 1 172 ? -23.594 -0.860 -23.706 1.00 56.22 172 ASN A O 1
ATOM 1484 N N . LYS A 1 173 ? -21.645 -0.201 -22.816 1.00 56.66 173 LYS A N 1
ATOM 1485 C CA . LYS A 1 173 ? -22.008 -0.556 -21.432 1.00 56.66 173 LYS A CA 1
ATOM 1486 C C . LYS A 1 173 ? -23.117 0.332 -20.863 1.00 56.66 173 LYS A C 1
ATOM 1488 O O . LYS A 1 173 ? -23.943 -0.173 -20.113 1.00 56.66 173 LYS A O 1
ATOM 1493 N N . HIS A 1 174 ? -23.195 1.603 -21.266 1.00 49.12 174 HIS A N 1
ATOM 1494 C CA . HIS A 1 174 ? -24.301 2.476 -20.857 1.00 49.12 174 HIS A CA 1
ATOM 1495 C C . HIS A 1 174 ? -25.653 2.053 -21.450 1.00 49.12 174 HIS A C 1
ATOM 1497 O O . HIS A 1 174 ? -26.674 2.230 -20.804 1.00 49.12 174 HIS A O 1
ATOM 1503 N N . ILE A 1 175 ? -25.673 1.410 -22.622 1.00 50.47 175 ILE A N 1
ATOM 1504 C CA . ILE A 1 175 ? -26.923 0.999 -23.288 1.00 50.47 175 ILE A CA 1
ATOM 1505 C C . ILE A 1 175 ? -27.540 -0.253 -22.632 1.00 50.47 175 ILE A C 1
ATOM 1507 O O . ILE A 1 175 ? -28.745 -0.478 -22.740 1.00 50.47 175 ILE A O 1
ATOM 1511 N N . HIS A 1 176 ? -26.738 -1.076 -21.946 1.00 43.84 176 HIS A N 1
ATOM 1512 C CA . HIS A 1 176 ? -27.210 -2.342 -21.375 1.00 43.84 176 HIS A CA 1
ATOM 1513 C C . HIS A 1 176 ? -27.643 -2.256 -19.900 1.00 43.84 176 HIS A C 1
ATOM 1515 O O . HIS A 1 176 ? -28.324 -3.167 -19.428 1.00 43.84 176 HIS A O 1
ATOM 1521 N N . ILE A 1 177 ? -27.281 -1.180 -19.191 1.00 46.59 177 ILE A N 1
ATOM 1522 C CA . ILE A 1 177 ? -27.649 -0.966 -17.780 1.00 46.59 177 ILE A CA 1
ATOM 1523 C C . ILE A 1 177 ? -29.076 -0.402 -17.662 1.00 46.59 177 ILE A C 1
ATOM 1525 O O . ILE A 1 177 ? -29.813 -0.814 -16.774 1.00 46.59 177 ILE A O 1
ATOM 1529 N N . ASP A 1 178 ? -29.540 0.388 -18.636 1.00 48.75 178 ASP A N 1
ATOM 1530 C CA . ASP A 1 178 ? -30.885 0.997 -18.619 1.00 48.75 178 ASP A CA 1
ATOM 1531 C C . ASP A 1 178 ? -32.057 -0.002 -18.774 1.00 48.75 178 ASP A C 1
ATOM 1533 O O . ASP A 1 178 ? -33.220 0.398 -18.783 1.00 48.75 178 ASP A O 1
ATOM 1537 N N . LYS A 1 179 ? -31.789 -1.309 -18.916 1.00 47.38 179 LYS A N 1
ATOM 1538 C CA . LYS A 1 179 ? -32.827 -2.345 -19.093 1.00 47.38 179 LYS A CA 1
ATOM 1539 C C . LYS A 1 179 ? -32.886 -3.405 -17.991 1.00 47.38 179 LYS A C 1
ATOM 1541 O O . LYS A 1 179 ? -33.698 -4.317 -18.111 1.00 47.38 179 LYS A O 1
ATOM 1546 N N . LEU A 1 180 ? -32.056 -3.316 -16.950 1.00 44.16 180 LEU A N 1
ATOM 1547 C CA . LEU A 1 180 ? -32.000 -4.329 -15.883 1.00 44.16 180 LEU A CA 1
ATOM 1548 C C . LEU A 1 180 ? -32.605 -3.888 -14.540 1.00 44.16 180 LEU A C 1
ATOM 1550 O O . LEU A 1 180 ? -32.738 -4.725 -13.656 1.00 44.16 180 LEU A O 1
ATOM 1554 N N . ASP A 1 181 ? -33.075 -2.643 -14.424 1.00 45.50 181 ASP A N 1
ATOM 1555 C CA . ASP A 1 181 ? -33.662 -2.109 -13.182 1.00 45.50 181 ASP A CA 1
ATOM 1556 C C . ASP A 1 181 ? -35.200 -2.217 -13.102 1.00 45.50 181 ASP A C 1
ATOM 1558 O O . ASP A 1 181 ? -35.847 -1.493 -12.348 1.00 45.50 181 ASP A O 1
ATOM 1562 N N . GLN A 1 182 ? -35.822 -3.152 -13.829 1.00 51.94 182 GLN A N 1
ATOM 1563 C CA . GLN A 1 182 ? -37.168 -3.620 -13.468 1.00 51.94 182 GLN A CA 1
ATOM 1564 C C . GLN A 1 182 ? -37.032 -4.804 -12.510 1.00 51.94 182 GLN A C 1
ATOM 1566 O O . GLN A 1 182 ? -37.080 -5.966 -12.906 1.00 51.94 182 GLN A O 1
ATOM 1571 N N . VAL A 1 183 ? -36.792 -4.478 -11.241 1.00 46.81 183 VAL A N 1
ATOM 1572 C CA . VAL A 1 183 ? -36.793 -5.431 -10.131 1.00 46.81 183 VAL A CA 1
ATOM 1573 C C . VAL A 1 183 ? -38.247 -5.753 -9.785 1.00 46.81 183 VAL A C 1
ATOM 1575 O O . VAL A 1 183 ? -39.006 -4.876 -9.385 1.00 46.81 183 VAL A O 1
ATOM 1578 N N . ASP A 1 184 ? -38.629 -7.015 -9.971 1.00 47.62 184 ASP A N 1
ATOM 1579 C CA . ASP A 1 184 ? -39.876 -7.593 -9.466 1.00 47.62 184 ASP A CA 1
ATOM 1580 C C . ASP A 1 184 ? -39.843 -7.600 -7.925 1.00 47.62 184 ASP A C 1
ATOM 1582 O O . ASP A 1 184 ? -39.008 -8.278 -7.317 1.00 47.62 184 ASP A O 1
ATOM 1586 N N . ASP A 1 185 ? -40.781 -6.898 -7.284 1.00 54.28 185 ASP A N 1
ATOM 1587 C CA . ASP A 1 185 ? -40.907 -6.756 -5.819 1.00 54.28 185 ASP A CA 1
ATOM 1588 C C . ASP A 1 185 ? -41.254 -8.070 -5.069 1.00 54.28 185 ASP A C 1
ATOM 1590 O O . ASP A 1 185 ? -41.505 -8.061 -3.864 1.00 54.28 185 ASP A O 1
ATOM 1594 N N . ASN A 1 186 ? -41.249 -9.228 -5.743 1.00 53.56 186 ASN A N 1
ATOM 1595 C CA . ASN A 1 186 ? -41.678 -10.517 -5.180 1.00 53.56 186 ASN A CA 1
ATOM 1596 C C . ASN A 1 186 ? -40.572 -11.581 -5.030 1.00 53.56 186 ASN A C 1
ATOM 1598 O O . ASN A 1 186 ? -40.858 -12.709 -4.622 1.00 53.56 186 ASN A O 1
ATOM 1602 N N . CYS A 1 187 ? -39.303 -11.262 -5.286 1.00 45.00 187 CYS A N 1
ATOM 1603 C CA . CYS A 1 187 ? -38.209 -12.227 -5.124 1.00 45.00 187 CYS A CA 1
ATOM 1604 C C . CYS A 1 187 ? -37.667 -12.274 -3.682 1.00 45.00 187 CYS A C 1
ATOM 1606 O O . CYS A 1 187 ? -36.618 -11.717 -3.366 1.00 45.00 187 CYS A O 1
ATOM 1608 N N . THR A 1 188 ? -38.352 -13.000 -2.795 1.00 49.06 188 THR A N 1
ATOM 1609 C CA . THR A 1 188 ? -37.830 -13.377 -1.467 1.00 49.06 188 THR A CA 1
ATOM 1610 C C . THR A 1 188 ? -36.988 -14.652 -1.555 1.00 49.06 188 THR A C 1
ATOM 1612 O O . THR A 1 188 ? -37.437 -15.747 -1.230 1.00 49.06 188 THR A O 1
ATOM 1615 N N . PHE A 1 189 ? -35.728 -14.521 -1.973 1.00 38.81 189 PHE A N 1
ATOM 1616 C CA . PHE A 1 189 ? -34.731 -15.579 -1.783 1.00 38.81 189 PHE A CA 1
ATOM 1617 C C . PHE A 1 189 ? -33.952 -15.319 -0.488 1.00 38.81 189 PHE A C 1
ATOM 1619 O O . PHE A 1 189 ? -33.012 -14.529 -0.452 1.00 38.81 189 PHE A O 1
ATOM 1626 N N . GLN A 1 190 ? -34.349 -15.986 0.597 1.00 41.62 190 GLN A N 1
ATOM 1627 C CA . GLN A 1 190 ? -33.527 -16.118 1.802 1.00 41.62 190 GLN A CA 1
ATOM 1628 C C . GLN A 1 190 ? -32.727 -17.423 1.691 1.00 41.62 190 GLN A C 1
ATOM 1630 O O . GLN A 1 190 ? -33.333 -18.497 1.690 1.00 41.62 190 GLN A O 1
ATOM 1635 N N . PRO A 1 191 ? -31.387 -17.393 1.592 1.00 38.00 191 PRO A N 1
ATOM 1636 C CA . PRO A 1 191 ? -30.616 -18.621 1.673 1.00 38.00 191 PRO A CA 1
ATOM 1637 C C . PRO A 1 191 ? -30.719 -19.170 3.100 1.00 38.00 191 PRO A C 1
ATOM 1639 O O . PRO A 1 191 ? -30.447 -18.470 4.076 1.00 38.00 191 PRO A O 1
ATOM 1642 N N . ALA A 1 192 ? -31.122 -20.434 3.224 1.00 41.59 192 ALA A N 1
ATOM 1643 C CA . ALA A 1 192 ? -31.151 -21.142 4.494 1.00 41.59 192 ALA A CA 1
ATOM 1644 C C . ALA A 1 192 ? -29.716 -21.304 5.026 1.00 41.59 192 ALA A C 1
ATOM 1646 O O . ALA A 1 192 ? -28.971 -22.191 4.607 1.00 41.59 192 ALA A O 1
ATOM 1647 N N . ILE A 1 193 ? -29.316 -20.428 5.950 1.00 40.75 193 ILE A N 1
ATOM 1648 C CA . ILE A 1 193 ? -28.054 -20.544 6.680 1.00 40.75 193 ILE A CA 1
ATOM 1649 C C . ILE A 1 193 ? -28.223 -21.664 7.707 1.00 40.75 193 ILE A C 1
ATOM 1651 O O . ILE A 1 193 ? -28.909 -21.526 8.718 1.00 40.75 193 ILE A O 1
ATOM 1655 N N . ASN A 1 194 ? -27.609 -22.803 7.406 1.00 38.19 194 ASN A N 1
ATOM 1656 C CA . ASN A 1 194 ? -27.632 -24.007 8.222 1.00 38.19 194 ASN A CA 1
ATOM 1657 C C . ASN A 1 194 ? -26.898 -23.753 9.559 1.00 38.19 194 ASN A C 1
ATOM 1659 O O . ASN A 1 194 ? -25.677 -23.600 9.593 1.00 38.19 194 ASN A O 1
ATOM 1663 N N . GLN A 1 195 ? -27.642 -23.689 10.667 1.00 42.03 195 GLN A N 1
ATOM 1664 C CA . GLN A 1 195 ? -27.141 -23.424 12.025 1.00 42.03 195 GLN A CA 1
ATOM 1665 C C . GLN A 1 195 ? -26.543 -24.674 12.699 1.00 42.03 195 GLN A C 1
ATOM 1667 O O . GLN A 1 195 ? -26.991 -25.086 13.767 1.00 42.03 195 GLN A O 1
ATOM 1672 N N . ASN A 1 196 ? -25.516 -25.289 12.114 1.00 43.59 196 ASN A N 1
ATOM 1673 C CA . ASN A 1 196 ? -24.828 -26.422 12.745 1.00 43.59 196 ASN A CA 1
ATOM 1674 C C . ASN A 1 196 ? -23.307 -26.278 12.701 1.00 43.59 196 ASN A C 1
ATOM 1676 O O . ASN A 1 196 ? -22.638 -26.931 11.912 1.00 43.59 196 ASN A O 1
ATOM 1680 N N . TYR A 1 197 ? -22.759 -25.490 13.628 1.00 37.22 197 TYR A N 1
ATOM 1681 C CA . TYR A 1 197 ? -21.388 -25.688 14.106 1.00 37.22 197 TYR A CA 1
ATOM 1682 C C . TYR A 1 197 ? -21.345 -25.580 15.635 1.00 37.22 197 TYR A C 1
ATOM 1684 O O . TYR A 1 197 ? -20.962 -24.568 16.216 1.00 37.22 197 TYR A O 1
ATOM 1692 N N . LYS A 1 198 ? -21.759 -26.669 16.296 1.00 36.50 198 LYS A N 1
ATOM 1693 C CA . LYS A 1 198 ? -21.406 -26.974 17.688 1.00 36.50 198 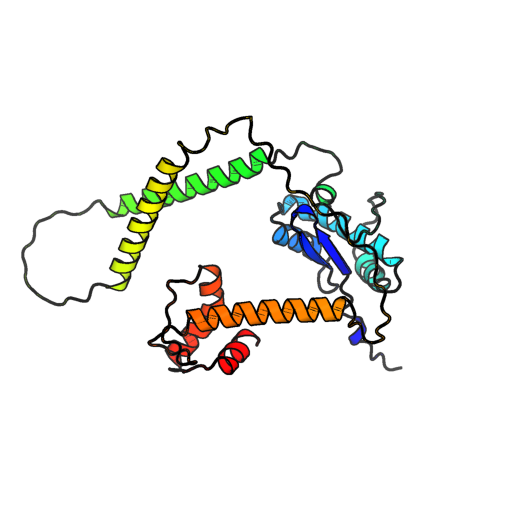LYS A CA 1
ATOM 1694 C C . LYS A 1 198 ? -20.115 -27.803 17.692 1.00 36.50 198 LYS A C 1
ATOM 1696 O O . LYS A 1 198 ? -20.116 -28.925 17.211 1.00 36.50 198 LYS A O 1
ATOM 1701 N N . TYR A 1 199 ? -19.066 -27.213 18.270 1.00 41.84 199 TYR A N 1
ATOM 1702 C CA . TYR A 1 199 ? -17.861 -27.795 18.885 1.00 41.84 199 TYR A CA 1
ATOM 1703 C C . TYR A 1 199 ? -17.141 -28.974 18.214 1.00 41.84 199 TYR A C 1
ATOM 1705 O O . TYR A 1 199 ? -17.648 -30.084 18.225 1.00 41.84 199 TYR A O 1
ATOM 1713 N N . GLN A 1 200 ? -15.841 -28.790 17.946 1.00 36.50 200 GLN A N 1
ATOM 1714 C CA . GLN A 1 200 ? -14.808 -29.737 18.394 1.00 36.50 200 GLN A CA 1
ATOM 1715 C C . GLN A 1 200 ? -13.533 -28.972 18.800 1.00 36.50 200 GLN A C 1
ATOM 1717 O O . GLN A 1 200 ? -12.741 -28.530 17.975 1.00 36.50 200 GLN A O 1
ATOM 1722 N N . LYS A 1 201 ? -13.356 -28.803 20.118 1.00 44.31 201 LYS A N 1
ATOM 1723 C CA . LYS A 1 201 ? -12.074 -28.475 20.756 1.00 44.31 201 LYS A CA 1
ATOM 1724 C C . LYS A 1 201 ? -11.240 -29.757 20.737 1.00 44.31 201 LYS A C 1
ATOM 1726 O O . LYS A 1 201 ? -11.510 -30.661 21.524 1.00 44.31 201 LYS A O 1
ATOM 1731 N N . GLN A 1 202 ? -10.237 -29.831 19.873 1.00 40.62 202 GLN A N 1
ATOM 1732 C CA . GLN A 1 202 ? -9.147 -30.792 20.020 1.00 40.62 202 GLN A CA 1
ATOM 1733 C C . GLN A 1 202 ? -7.869 -30.029 20.368 1.00 40.62 202 GLN A C 1
ATOM 1735 O O . GLN A 1 202 ? -7.494 -29.068 19.698 1.00 40.62 202 GLN A O 1
ATOM 1740 N N . LYS A 1 203 ? -7.252 -30.435 21.482 1.00 45.31 203 LYS A N 1
ATOM 1741 C CA . LYS A 1 203 ? -5.910 -30.026 21.898 1.00 45.31 203 LYS A CA 1
ATOM 1742 C C . LYS A 1 203 ? -4.929 -30.414 20.791 1.00 45.31 203 LYS A C 1
ATOM 1744 O O . LYS A 1 203 ? -4.774 -31.599 20.533 1.00 45.31 203 LYS A O 1
ATOM 1749 N N . ASN A 1 204 ? -4.254 -29.434 20.202 1.00 36.12 204 ASN A N 1
ATOM 1750 C CA . ASN A 1 204 ? -3.015 -29.647 19.464 1.00 36.12 204 ASN A CA 1
ATOM 1751 C C . ASN A 1 204 ? -1.998 -28.614 19.957 1.00 36.12 204 ASN A C 1
ATOM 1753 O O . ASN A 1 204 ? -2.159 -27.415 19.743 1.00 36.12 204 ASN A O 1
ATOM 1757 N N . GLU A 1 205 ? -0.967 -29.099 20.646 1.00 43.22 205 GLU A N 1
ATOM 1758 C CA . GLU A 1 205 ? 0.127 -28.339 21.271 1.00 43.22 205 GLU A CA 1
ATOM 1759 C C . GLU A 1 205 ? 1.143 -27.777 20.257 1.00 43.22 205 GLU A C 1
ATOM 1761 O O . GLU A 1 205 ? 2.314 -27.628 20.566 1.00 43.22 205 GLU A O 1
ATOM 1766 N N . ASN A 1 206 ? 0.714 -27.431 19.042 1.00 51.75 206 ASN A N 1
ATOM 1767 C CA . ASN A 1 206 ? 1.559 -26.794 18.025 1.00 51.75 206 ASN A CA 1
ATOM 1768 C C . ASN A 1 206 ? 0.734 -25.840 17.150 1.00 51.75 206 ASN A C 1
ATOM 1770 O O . ASN A 1 206 ? 0.796 -25.887 15.923 1.00 51.75 206 ASN A O 1
ATOM 1774 N N . LEU A 1 207 ? -0.098 -24.996 17.769 1.00 44.66 207 LEU A N 1
ATOM 1775 C CA . LEU A 1 207 ? -0.785 -23.936 17.036 1.00 44.66 207 LEU A CA 1
ATOM 1776 C C . LEU A 1 207 ? 0.222 -22.796 16.795 1.00 44.66 207 LEU A C 1
ATOM 1778 O O . LEU A 1 207 ? 0.667 -22.186 17.771 1.00 44.66 207 LEU A O 1
ATOM 1782 N N . PRO A 1 208 ? 0.619 -22.500 15.541 1.00 53.50 208 PRO A N 1
ATOM 1783 C CA . PRO A 1 208 ? 1.452 -21.336 15.276 1.00 53.50 208 PRO A CA 1
ATOM 1784 C C . PRO A 1 208 ? 0.726 -20.099 15.809 1.00 53.50 208 PRO A C 1
ATOM 1786 O O . PRO A 1 208 ? -0.490 -19.979 15.644 1.00 53.50 208 PRO A O 1
ATOM 1789 N N . SER A 1 209 ? 1.461 -19.206 16.481 1.00 64.19 209 SER A N 1
ATOM 1790 C CA . SER A 1 209 ? 0.915 -17.937 16.970 1.00 64.19 209 SER A CA 1
ATOM 1791 C C . SER A 1 209 ? 0.099 -17.262 15.860 1.00 64.19 209 SER A C 1
ATOM 1793 O O . SER A 1 209 ? 0.439 -17.377 14.682 1.00 64.19 209 SER A O 1
ATOM 1795 N N . GLN A 1 210 ? -0.986 -16.559 16.198 1.00 61.31 210 GLN A N 1
ATOM 1796 C CA . GLN A 1 210 ? -1.779 -15.827 15.196 1.00 61.31 210 GLN A CA 1
ATOM 1797 C C . GLN A 1 210 ? -0.898 -14.918 14.325 1.00 61.31 210 GLN A C 1
ATOM 1799 O O . GLN A 1 210 ? -1.141 -14.791 13.129 1.00 61.31 210 GLN A O 1
ATOM 1804 N N . LEU A 1 211 ? 0.186 -14.393 14.902 1.00 54.56 211 LEU A N 1
ATOM 1805 C CA . LEU A 1 211 ? 1.241 -13.679 14.194 1.00 54.56 211 LEU A CA 1
ATOM 1806 C C . LEU A 1 211 ? 1.950 -14.550 13.140 1.00 54.56 211 LEU A C 1
ATOM 1808 O O . LEU A 1 211 ? 2.056 -14.136 11.993 1.00 54.56 211 LEU A O 1
ATOM 1812 N N . ASN A 1 212 ? 2.365 -15.777 13.472 1.00 65.75 212 ASN A N 1
ATOM 1813 C CA . ASN A 1 212 ? 2.945 -16.719 12.506 1.00 65.75 212 ASN A CA 1
ATOM 1814 C C . ASN A 1 212 ? 1.953 -17.109 11.404 1.00 65.75 212 ASN A C 1
ATOM 1816 O O . ASN A 1 212 ? 2.355 -17.288 10.256 1.00 65.75 212 ASN A O 1
ATOM 1820 N N . ILE A 1 213 ? 0.662 -17.225 11.726 1.00 67.06 213 ILE A N 1
ATOM 1821 C CA . ILE A 1 213 ? -0.382 -17.478 10.725 1.00 67.06 213 ILE A CA 1
ATOM 1822 C C . ILE A 1 213 ? -0.521 -16.265 9.802 1.00 67.06 213 ILE A C 1
ATOM 1824 O O . ILE A 1 213 ? -0.505 -16.439 8.588 1.00 67.06 213 ILE A O 1
ATOM 1828 N N . MET A 1 214 ? -0.580 -15.047 10.347 1.00 62.19 214 MET A N 1
ATOM 1829 C CA . MET A 1 214 ? -0.677 -13.816 9.560 1.00 62.19 214 MET A CA 1
ATOM 1830 C C . MET A 1 214 ? 0.543 -13.605 8.666 1.00 62.19 214 MET A C 1
ATOM 1832 O O . MET A 1 214 ? 0.373 -13.409 7.464 1.00 62.19 214 MET A O 1
ATOM 1836 N N . ILE A 1 215 ? 1.755 -13.731 9.211 1.00 67.44 215 ILE A N 1
ATOM 1837 C CA . ILE A 1 215 ? 3.008 -13.648 8.447 1.00 67.44 215 ILE A CA 1
ATOM 1838 C C . ILE A 1 215 ? 2.995 -14.681 7.321 1.00 67.44 215 ILE A C 1
ATOM 1840 O O . ILE A 1 215 ? 3.246 -14.341 6.167 1.00 67.44 215 ILE A O 1
ATOM 1844 N N . LYS A 1 216 ? 2.609 -15.928 7.617 1.00 71.62 216 LYS A N 1
ATOM 1845 C CA . LYS A 1 216 ? 2.512 -16.984 6.606 1.00 71.62 216 LYS A CA 1
ATOM 1846 C C . LYS A 1 216 ? 1.465 -16.664 5.539 1.00 71.62 216 LYS A C 1
ATOM 1848 O O . LYS A 1 216 ? 1.733 -16.867 4.360 1.00 71.62 216 LYS A O 1
ATOM 1853 N N . THR A 1 217 ? 0.297 -16.137 5.911 1.00 72.19 217 THR A N 1
ATOM 1854 C CA . THR A 1 217 ? -0.737 -15.739 4.939 1.00 72.19 217 THR A CA 1
ATOM 1855 C C . THR A 1 217 ? -0.317 -14.548 4.088 1.00 72.19 217 THR A C 1
ATOM 1857 O O . THR A 1 217 ? -0.611 -14.530 2.896 1.00 72.19 217 THR A O 1
ATOM 1860 N N . HIS A 1 218 ? 0.394 -13.577 4.661 1.00 73.50 218 HIS A N 1
ATOM 1861 C CA . HIS A 1 218 ? 0.908 -12.435 3.919 1.00 73.50 218 HIS A CA 1
ATOM 1862 C C . HIS A 1 218 ? 1.980 -12.875 2.919 1.00 73.50 218 HIS A C 1
ATOM 1864 O O . HIS A 1 218 ? 1.892 -12.510 1.746 1.00 73.50 218 HIS A O 1
ATOM 1870 N N . LEU A 1 219 ? 2.927 -13.710 3.354 1.00 77.12 219 LEU A N 1
ATOM 1871 C CA . LEU A 1 219 ? 3.979 -14.258 2.500 1.00 77.12 219 LEU A CA 1
ATOM 1872 C C . LEU A 1 219 ? 3.390 -15.107 1.364 1.00 77.12 219 LEU A C 1
ATOM 1874 O O . LEU A 1 219 ? 3.838 -15.029 0.226 1.00 77.12 219 LEU A O 1
ATOM 1878 N N . LEU A 1 220 ? 2.343 -15.890 1.649 1.00 78.81 220 LEU A N 1
ATOM 1879 C CA . LEU A 1 220 ? 1.614 -16.652 0.631 1.00 78.81 220 LEU A CA 1
ATOM 1880 C C . LEU A 1 220 ? 0.935 -15.737 -0.391 1.00 78.81 220 LEU A C 1
ATOM 1882 O O . LEU A 1 220 ? 1.043 -15.989 -1.585 1.00 78.81 220 LEU A O 1
ATOM 1886 N N . LYS A 1 221 ? 0.264 -14.668 0.056 1.00 81.88 221 LYS A N 1
ATOM 1887 C CA . LYS A 1 221 ? -0.371 -13.699 -0.850 1.00 81.88 221 LYS A CA 1
ATOM 1888 C C . LYS A 1 221 ? 0.650 -12.977 -1.727 1.00 81.88 221 LYS A C 1
ATOM 1890 O O . LYS A 1 221 ? 0.400 -12.822 -2.915 1.00 81.88 221 LYS A O 1
ATOM 1895 N N . GLN A 1 222 ? 1.792 -12.580 -1.164 1.00 83.56 222 GLN A N 1
ATOM 1896 C CA . GLN A 1 222 ? 2.882 -11.974 -1.932 1.00 83.56 222 GLN A CA 1
ATOM 1897 C C . GLN A 1 222 ? 3.456 -12.950 -2.960 1.00 83.56 222 GLN A C 1
ATOM 1899 O O . GLN A 1 222 ? 3.563 -12.594 -4.126 1.00 83.56 222 GLN A O 1
ATOM 1904 N N . ASN A 1 223 ? 3.750 -14.191 -2.566 1.00 83.88 223 ASN A N 1
ATOM 1905 C CA . ASN A 1 223 ? 4.236 -15.207 -3.503 1.00 83.88 223 ASN A CA 1
ATOM 1906 C C . ASN A 1 223 ? 3.234 -15.479 -4.630 1.00 83.88 223 ASN A C 1
ATOM 1908 O O . ASN A 1 223 ? 3.636 -15.592 -5.780 1.00 83.88 223 ASN A O 1
ATOM 1912 N N . LEU A 1 224 ? 1.934 -15.548 -4.326 1.00 87.56 224 LEU A N 1
ATOM 1913 C CA . LEU A 1 224 ? 0.899 -15.719 -5.349 1.00 87.56 224 LEU A CA 1
ATOM 1914 C C . LEU A 1 224 ? 0.837 -14.530 -6.308 1.00 87.56 224 LEU A C 1
ATOM 1916 O O . LEU A 1 224 ? 0.722 -14.734 -7.511 1.00 87.56 224 LEU A O 1
ATOM 1920 N N . TYR A 1 225 ? 0.938 -13.308 -5.787 1.00 90.88 225 TYR A N 1
ATOM 1921 C CA . TYR A 1 225 ? 0.966 -12.099 -6.603 1.00 90.88 225 TYR A CA 1
ATOM 1922 C C . TYR A 1 225 ? 2.174 -12.080 -7.550 1.00 90.88 225 TYR A C 1
ATOM 1924 O O . TYR A 1 225 ? 2.009 -11.904 -8.754 1.00 90.88 225 TYR A O 1
ATOM 1932 N N . TYR A 1 226 ? 3.381 -12.341 -7.043 1.00 91.50 226 TYR A N 1
ATOM 1933 C CA . TYR A 1 226 ? 4.578 -12.376 -7.885 1.00 91.50 226 TYR A CA 1
ATOM 1934 C C . TYR A 1 226 ? 4.575 -13.539 -8.875 1.00 91.50 226 TYR A C 1
ATOM 1936 O O . TYR A 1 226 ? 5.044 -13.378 -9.995 1.00 91.50 226 TYR A O 1
ATOM 1944 N N . TYR A 1 227 ? 4.009 -14.685 -8.503 1.00 91.94 227 TYR A N 1
ATOM 1945 C CA . TYR A 1 227 ? 3.806 -15.793 -9.428 1.00 91.94 227 TYR A CA 1
ATOM 1946 C C . TYR A 1 227 ? 2.857 -15.419 -10.572 1.00 91.94 227 TYR A C 1
ATOM 1948 O O . TYR A 1 227 ? 3.146 -15.713 -11.726 1.00 91.94 227 TYR A O 1
ATOM 1956 N N . GLN A 1 228 ? 1.761 -14.714 -10.282 1.00 91.69 228 GLN A N 1
ATOM 1957 C CA . GLN A 1 228 ? 0.852 -14.216 -11.319 1.00 91.69 228 GLN A CA 1
ATOM 1958 C C . GLN A 1 228 ? 1.541 -13.215 -12.245 1.00 91.69 228 GLN A C 1
ATOM 1960 O O . GLN A 1 228 ? 1.405 -13.325 -13.458 1.00 91.69 228 GLN A O 1
ATOM 1965 N N . LEU A 1 229 ? 2.316 -12.278 -11.694 1.00 90.75 229 LEU A N 1
ATOM 1966 C CA . LEU A 1 229 ? 3.102 -11.350 -12.509 1.00 90.75 229 LEU A CA 1
ATOM 1967 C C . LEU A 1 229 ? 4.122 -12.082 -13.380 1.00 90.75 229 LEU A C 1
ATOM 1969 O O . LEU A 1 229 ? 4.245 -11.761 -14.555 1.00 90.75 229 LEU A O 1
ATOM 1973 N N . PHE A 1 230 ? 4.807 -13.085 -12.830 1.00 93.31 230 PHE A N 1
ATOM 1974 C CA . PHE A 1 230 ? 5.743 -13.907 -13.588 1.00 93.31 230 PHE A CA 1
ATOM 1975 C C . PHE A 1 230 ? 5.050 -14.587 -14.772 1.00 93.31 230 PHE A C 1
ATOM 1977 O O . PHE A 1 230 ? 5.517 -14.459 -15.894 1.00 93.31 230 PHE A O 1
ATOM 1984 N N . GLN A 1 231 ? 3.893 -15.217 -14.550 1.00 93.00 231 GLN A N 1
ATOM 1985 C CA . GLN A 1 231 ? 3.115 -15.861 -15.617 1.00 93.00 231 GLN A CA 1
ATOM 1986 C C . GLN A 1 231 ? 2.587 -14.886 -16.675 1.00 93.00 231 GLN A C 1
ATOM 1988 O O . GLN A 1 231 ? 2.377 -15.276 -17.816 1.00 93.00 231 GLN A O 1
ATOM 1993 N N . LEU A 1 232 ? 2.321 -13.631 -16.305 1.00 91.25 232 LEU A N 1
ATOM 1994 C CA . LEU A 1 232 ? 1.912 -12.608 -17.269 1.00 91.25 232 LEU A CA 1
ATOM 1995 C C . LEU A 1 232 ? 3.087 -12.142 -18.138 1.00 91.25 232 LEU A C 1
ATOM 1997 O O . LEU A 1 232 ? 2.883 -11.792 -19.297 1.00 91.25 232 LEU A O 1
ATOM 2001 N N . LEU A 1 233 ? 4.297 -12.131 -17.575 1.00 90.38 233 LEU A N 1
ATOM 2002 C CA . LEU A 1 233 ? 5.523 -11.746 -18.272 1.00 90.38 233 LEU A CA 1
ATOM 2003 C C . LEU A 1 233 ? 6.101 -12.893 -19.120 1.00 90.38 233 LEU A C 1
ATOM 2005 O O . LEU A 1 233 ? 6.654 -12.625 -20.182 1.00 90.38 233 LEU A O 1
ATOM 2009 N N . ASP A 1 234 ? 5.945 -14.142 -18.679 1.00 92.38 234 ASP A N 1
ATOM 2010 C CA . ASP A 1 234 ? 6.301 -15.378 -19.392 1.00 92.38 234 ASP A CA 1
ATOM 2011 C C . ASP A 1 234 ? 5.176 -15.769 -20.373 1.00 92.38 234 ASP A C 1
ATOM 2013 O O . ASP A 1 234 ? 4.342 -16.643 -20.119 1.00 92.38 234 ASP A O 1
ATOM 2017 N N . SER A 1 235 ? 5.095 -15.056 -21.500 1.00 88.31 235 SER A N 1
ATOM 2018 C CA . SER A 1 235 ? 3.982 -15.221 -22.446 1.00 88.31 235 SER A CA 1
ATOM 2019 C C . SER A 1 235 ? 3.982 -16.565 -23.188 1.00 88.31 235 SER A C 1
ATOM 2021 O O . SER A 1 235 ? 2.920 -17.013 -23.641 1.00 88.31 235 SER A O 1
ATOM 2023 N N . ASN A 1 236 ? 5.138 -17.224 -23.311 1.00 91.50 236 ASN A N 1
ATOM 2024 C CA . ASN A 1 236 ? 5.283 -18.515 -23.986 1.00 91.50 236 ASN A CA 1
ATOM 2025 C C . ASN A 1 236 ? 5.172 -19.714 -23.007 1.00 91.50 236 ASN A C 1
ATOM 2027 O O . ASN A 1 236 ? 4.962 -20.841 -23.465 1.00 91.50 236 ASN A O 1
ATOM 2031 N N . ASN A 1 237 ? 5.172 -19.465 -21.690 1.00 91.75 237 ASN A N 1
ATOM 2032 C CA . ASN A 1 237 ? 5.148 -20.445 -20.598 1.00 91.75 237 ASN A CA 1
ATOM 2033 C C . ASN A 1 237 ? 6.337 -21.419 -20.620 1.00 91.75 237 ASN A C 1
ATOM 2035 O O . ASN A 1 237 ? 6.168 -22.606 -20.310 1.00 91.75 237 ASN A O 1
ATOM 2039 N N . ASP A 1 238 ? 7.522 -20.955 -21.011 1.00 94.31 238 ASP A N 1
ATOM 2040 C CA . ASP A 1 238 ? 8.745 -21.763 -20.980 1.00 94.31 238 ASP A CA 1
ATOM 2041 C C . ASP A 1 238 ? 9.457 -21.733 -19.614 1.00 94.31 238 ASP A C 1
ATOM 2043 O O . ASP A 1 238 ? 10.384 -22.514 -19.375 1.00 94.31 238 ASP A O 1
ATOM 2047 N N . GLY A 1 239 ? 8.963 -20.912 -18.683 1.00 93.88 239 GLY A N 1
ATOM 2048 C CA . GLY A 1 239 ? 9.521 -20.739 -17.349 1.00 93.88 239 GLY A CA 1
ATOM 2049 C C . GLY A 1 239 ? 10.638 -19.701 -17.275 1.00 93.88 239 GLY A C 1
ATOM 2050 O O . GLY A 1 239 ? 11.304 -19.635 -16.234 1.00 93.88 239 GLY A O 1
ATOM 2051 N N . LEU A 1 240 ? 10.843 -18.904 -18.325 1.00 94.38 240 LEU A N 1
ATOM 2052 C CA . LEU A 1 240 ? 11.831 -17.838 -18.424 1.00 94.38 240 LEU A CA 1
ATOM 2053 C C . LEU A 1 240 ? 11.168 -16.539 -18.902 1.00 94.38 240 LEU A C 1
ATOM 2055 O O . LEU A 1 240 ? 10.387 -16.498 -19.842 1.00 94.38 240 LEU A O 1
ATOM 2059 N N . ILE A 1 241 ? 11.518 -15.424 -18.268 1.00 93.06 241 ILE A N 1
ATOM 2060 C CA . ILE A 1 241 ? 11.167 -14.097 -18.774 1.00 93.06 241 ILE A CA 1
ATOM 2061 C C . ILE A 1 241 ? 12.315 -13.627 -19.657 1.00 93.06 241 ILE A C 1
ATOM 2063 O O . ILE A 1 241 ? 13.408 -13.363 -19.150 1.00 93.06 241 ILE A O 1
ATOM 2067 N N . SER A 1 242 ? 12.050 -13.486 -20.954 1.00 91.62 242 SER A N 1
ATOM 2068 C CA . SER A 1 242 ? 13.007 -12.989 -21.939 1.00 91.62 242 SER A CA 1
ATOM 2069 C C . SER A 1 242 ? 12.560 -11.649 -22.532 1.00 91.62 242 SER A C 1
ATOM 2071 O O . SER A 1 242 ? 11.369 -11.337 -22.630 1.00 91.62 242 SER A O 1
ATOM 2073 N N . LYS A 1 243 ? 13.522 -10.839 -22.983 1.00 89.56 243 LYS A N 1
ATOM 2074 C CA . LYS A 1 243 ? 13.276 -9.526 -23.608 1.00 89.56 243 LYS A CA 1
ATOM 2075 C C . LYS A 1 243 ? 12.251 -9.569 -24.746 1.00 89.56 243 LYS A C 1
ATOM 2077 O O . LYS A 1 243 ? 11.473 -8.632 -24.918 1.00 89.56 243 LYS A O 1
ATOM 2082 N N . ASN A 1 244 ? 12.267 -10.639 -25.537 1.00 86.38 244 ASN A N 1
ATOM 2083 C CA . ASN A 1 244 ? 11.449 -10.756 -26.743 1.00 86.38 244 ASN A CA 1
ATOM 2084 C C . ASN A 1 244 ? 10.014 -11.217 -26.456 1.00 86.38 244 ASN A C 1
ATOM 2086 O O . ASN A 1 244 ? 9.163 -11.131 -27.342 1.00 86.38 244 ASN A O 1
ATOM 2090 N N . GLU A 1 245 ? 9.752 -11.708 -25.246 1.00 83.81 245 GLU A N 1
ATOM 2091 C CA . GLU A 1 245 ? 8.524 -12.433 -24.906 1.00 83.81 245 GLU A CA 1
ATOM 2092 C C . GLU A 1 245 ? 7.711 -11.751 -23.803 1.00 83.81 245 GLU A C 1
ATOM 2094 O O . GLU A 1 245 ? 6.615 -12.201 -23.479 1.00 83.81 245 GLU A O 1
ATOM 2099 N N . ILE A 1 246 ? 8.189 -10.624 -23.277 1.00 85.62 246 ILE A N 1
ATOM 2100 C CA . ILE A 1 246 ? 7.449 -9.820 -22.307 1.00 85.62 246 ILE A CA 1
ATOM 2101 C C . ILE A 1 246 ? 6.216 -9.179 -22.964 1.00 85.62 246 ILE A C 1
ATOM 2103 O O . ILE A 1 246 ? 6.328 -8.322 -23.846 1.00 85.62 246 ILE A O 1
ATOM 2107 N N . ASP A 1 247 ? 5.025 -9.528 -22.468 1.00 84.31 247 ASP A N 1
ATOM 2108 C CA . ASP A 1 247 ? 3.765 -8.860 -22.809 1.00 84.31 247 ASP A CA 1
ATOM 2109 C C . ASP A 1 247 ? 3.244 -8.016 -21.636 1.00 84.31 247 ASP A C 1
ATOM 2111 O O . ASP A 1 247 ? 2.630 -8.504 -20.690 1.00 84.31 247 ASP A O 1
ATOM 2115 N N . ILE A 1 248 ? 3.437 -6.700 -21.721 1.00 87.31 248 ILE A N 1
ATOM 2116 C CA . ILE A 1 248 ? 2.937 -5.752 -20.713 1.00 87.31 248 ILE A CA 1
ATOM 2117 C C . ILE A 1 248 ? 1.467 -5.358 -20.915 1.00 87.31 248 ILE A C 1
ATOM 2119 O O . ILE A 1 248 ? 0.929 -4.584 -20.123 1.00 87.31 248 ILE A O 1
ATOM 2123 N N . SER A 1 249 ? 0.793 -5.837 -21.968 1.00 86.56 249 SER A N 1
ATOM 2124 C CA . SER A 1 249 ? -0.556 -5.373 -22.329 1.00 86.56 249 SER A CA 1
ATOM 2125 C C . SER A 1 249 ? -1.630 -5.724 -21.297 1.00 86.56 249 SER A C 1
ATOM 2127 O O . SER A 1 249 ? -2.682 -5.079 -21.256 1.00 86.56 249 SER A O 1
ATOM 2129 N N . GLN A 1 250 ? -1.364 -6.731 -20.466 1.00 85.81 250 GLN A N 1
ATOM 2130 C CA . GLN A 1 250 ? -2.272 -7.208 -19.425 1.00 85.81 250 GLN A CA 1
ATOM 2131 C C . GLN A 1 250 ? -2.031 -6.546 -18.063 1.00 85.81 250 GLN A C 1
ATOM 2133 O O . GLN A 1 250 ? -2.853 -6.710 -17.163 1.00 85.81 250 GLN A O 1
ATOM 2138 N N . LEU A 1 251 ? -0.943 -5.784 -17.920 1.00 88.75 251 LEU A N 1
ATOM 2139 C CA . LEU A 1 251 ? -0.565 -5.145 -16.666 1.00 88.75 251 LEU A CA 1
ATOM 2140 C C . LEU A 1 251 ? -1.250 -3.788 -16.503 1.00 88.75 251 LEU A C 1
ATOM 2142 O O . LEU A 1 251 ? -1.414 -3.010 -17.448 1.00 88.75 251 LEU A O 1
ATOM 2146 N N . ASN A 1 252 ? -1.639 -3.478 -15.272 1.00 90.44 252 ASN A N 1
ATOM 2147 C CA . ASN A 1 252 ? -2.132 -2.158 -14.913 1.00 90.44 252 ASN A CA 1
ATOM 2148 C C . ASN A 1 252 ? -0.970 -1.161 -14.714 1.00 90.44 252 ASN A C 1
ATOM 2150 O O . ASN A 1 252 ? 0.200 -1.524 -14.615 1.00 90.44 252 ASN A O 1
ATOM 2154 N N . GLN A 1 253 ? -1.285 0.134 -14.631 1.00 84.06 253 GLN A N 1
ATOM 2155 C CA . GLN A 1 253 ? -0.263 1.184 -14.545 1.00 84.06 253 GLN A CA 1
ATOM 2156 C C . GLN A 1 253 ? 0.608 1.098 -13.277 1.00 84.06 253 GLN A C 1
ATOM 2158 O O . GLN A 1 253 ? 1.780 1.467 -13.315 1.00 84.06 253 GLN A O 1
ATOM 2163 N N . GLN A 1 254 ? 0.060 0.620 -12.156 1.00 87.19 254 GLN A N 1
ATOM 2164 C CA . GLN A 1 254 ? 0.826 0.454 -10.918 1.00 87.19 254 GLN A CA 1
ATOM 2165 C C . GLN A 1 254 ? 1.800 -0.724 -11.026 1.00 87.19 254 GLN A C 1
ATOM 2167 O O . GLN A 1 254 ? 2.955 -0.587 -10.630 1.00 87.19 254 GLN A O 1
ATOM 2172 N N . GLU A 1 255 ? 1.363 -1.837 -11.615 1.00 88.44 255 GLU A N 1
ATOM 2173 C CA . GLU A 1 255 ? 2.194 -3.014 -11.895 1.00 88.44 255 GLU A CA 1
ATOM 2174 C C . GLU A 1 255 ? 3.337 -2.668 -12.851 1.00 88.44 255 GLU A C 1
ATOM 2176 O O . GLU A 1 255 ? 4.485 -3.005 -12.577 1.00 88.44 255 GLU A O 1
ATOM 2181 N N . ILE A 1 256 ? 3.051 -1.914 -13.916 1.00 87.81 256 ILE A N 1
ATOM 2182 C CA . ILE A 1 256 ? 4.069 -1.430 -14.858 1.00 87.81 256 ILE A CA 1
ATOM 2183 C C . ILE A 1 256 ? 5.103 -0.557 -14.140 1.00 87.81 256 ILE A C 1
ATOM 2185 O O . ILE A 1 256 ? 6.300 -0.775 -14.299 1.00 87.81 256 ILE A O 1
ATOM 2189 N N . ASN A 1 257 ? 4.666 0.407 -13.322 1.00 87.38 257 ASN A N 1
ATOM 2190 C CA . ASN A 1 257 ? 5.586 1.274 -12.579 1.00 87.38 257 ASN A CA 1
ATOM 2191 C C . ASN A 1 257 ? 6.454 0.486 -11.589 1.00 87.38 257 ASN A C 1
ATOM 2193 O O . ASN A 1 257 ? 7.625 0.813 -11.409 1.00 87.38 257 ASN A O 1
ATOM 2197 N N . HIS A 1 258 ? 5.887 -0.543 -10.955 1.00 86.81 258 HIS A N 1
ATOM 2198 C CA . HIS A 1 258 ? 6.609 -1.417 -10.036 1.00 86.81 258 HIS A CA 1
ATOM 2199 C C . HIS A 1 258 ? 7.649 -2.284 -10.761 1.00 86.81 258 HIS A C 1
ATOM 2201 O O . HIS A 1 258 ? 8.767 -2.433 -10.276 1.00 86.81 258 HIS A O 1
ATOM 2207 N N . LEU A 1 259 ? 7.305 -2.811 -11.939 1.00 89.75 259 LEU A N 1
ATOM 2208 C CA . LEU A 1 259 ? 8.162 -3.702 -12.724 1.00 89.75 259 LEU A CA 1
ATOM 2209 C C . LEU A 1 259 ? 9.172 -2.965 -13.613 1.00 89.75 259 LEU A C 1
ATOM 2211 O O . LEU A 1 259 ? 10.139 -3.577 -14.056 1.00 89.75 259 LEU A O 1
ATOM 2215 N N . MET A 1 260 ? 8.998 -1.662 -13.849 1.00 88.75 260 MET A N 1
ATOM 2216 C CA . MET A 1 260 ? 9.845 -0.871 -14.750 1.00 88.75 260 MET A CA 1
ATOM 2217 C C . MET A 1 260 ? 11.359 -1.037 -14.506 1.00 88.75 260 MET A C 1
ATOM 2219 O O . MET A 1 260 ? 12.077 -1.255 -15.480 1.00 88.75 260 MET A O 1
ATOM 2223 N N . PRO A 1 261 ? 11.883 -1.007 -13.261 1.00 88.56 261 PRO A N 1
ATOM 2224 C CA . PRO A 1 261 ? 13.319 -1.184 -13.030 1.00 88.56 261 PRO A CA 1
ATOM 2225 C C . PRO A 1 261 ? 13.838 -2.556 -13.482 1.00 88.56 261 PRO A C 1
ATOM 2227 O O . PRO A 1 261 ? 14.951 -2.663 -13.989 1.00 88.56 261 PRO A O 1
ATOM 2230 N N . LEU A 1 262 ? 13.024 -3.604 -13.322 1.00 88.94 262 LEU A N 1
ATOM 2231 C CA . LEU A 1 262 ? 13.351 -4.954 -13.775 1.00 88.94 262 LEU A CA 1
ATOM 2232 C C . LEU A 1 262 ? 13.336 -5.034 -15.303 1.00 88.94 262 LEU A C 1
ATOM 2234 O O . LEU A 1 262 ? 14.262 -5.588 -15.886 1.00 88.94 262 LEU A O 1
ATOM 2238 N N . LEU A 1 263 ? 12.302 -4.474 -15.937 1.00 88.12 263 LEU A N 1
ATOM 2239 C CA . LEU A 1 263 ? 12.148 -4.494 -17.392 1.00 88.12 263 LEU A CA 1
ATOM 2240 C C . LEU A 1 263 ? 13.319 -3.796 -18.091 1.00 88.12 263 LEU A C 1
ATOM 2242 O O . LEU A 1 263 ? 13.879 -4.355 -19.028 1.00 88.12 263 LEU A O 1
ATOM 2246 N N . MET A 1 264 ? 13.747 -2.639 -17.576 1.00 86.88 264 MET A N 1
ATOM 2247 C CA . MET A 1 264 ? 14.925 -1.927 -18.090 1.00 86.88 264 MET A CA 1
ATOM 2248 C C . MET A 1 264 ? 16.190 -2.780 -17.961 1.00 86.88 264 MET A C 1
ATOM 2250 O O . MET A 1 264 ? 16.980 -2.860 -18.895 1.00 86.88 264 MET A O 1
ATOM 2254 N N . LYS A 1 265 ? 16.357 -3.488 -16.838 1.00 87.69 265 LYS A N 1
ATOM 2255 C CA . LYS A 1 265 ? 17.514 -4.364 -16.628 1.00 87.69 265 LYS A CA 1
ATOM 2256 C C . LYS A 1 265 ? 17.535 -5.552 -17.593 1.00 87.69 265 LYS A C 1
ATOM 2258 O O . LYS A 1 265 ? 18.586 -5.876 -18.131 1.00 87.69 265 LYS A O 1
ATOM 2263 N N . ILE A 1 266 ? 16.383 -6.184 -17.827 1.00 87.50 266 ILE A N 1
ATOM 2264 C CA . ILE A 1 266 ? 16.244 -7.259 -18.823 1.00 87.50 266 ILE A CA 1
ATOM 2265 C C . ILE A 1 266 ? 16.575 -6.729 -20.222 1.00 87.50 266 ILE A C 1
ATOM 2267 O O . ILE A 1 266 ? 17.274 -7.392 -20.983 1.00 87.50 266 ILE A O 1
ATOM 2271 N N . GLU A 1 267 ? 16.104 -5.526 -20.553 1.00 86.00 267 GLU A N 1
ATOM 2272 C CA . GLU A 1 267 ? 16.323 -4.914 -21.862 1.00 86.00 267 GLU A CA 1
ATOM 2273 C C . GLU A 1 267 ? 17.791 -4.534 -22.119 1.00 86.00 267 GLU A C 1
ATOM 2275 O O . GLU A 1 267 ? 18.265 -4.716 -23.248 1.00 86.00 267 GLU A O 1
ATOM 2280 N N . GLU A 1 268 ? 18.487 -4.022 -21.100 1.00 88.62 268 GLU A N 1
ATOM 2281 C CA . GLU A 1 268 ? 19.885 -3.570 -21.159 1.00 88.62 268 GLU A CA 1
ATOM 2282 C C . GLU A 1 268 ? 20.894 -4.723 -21.112 1.00 88.62 268 GLU A C 1
ATOM 2284 O O . GLU A 1 268 ? 21.877 -4.709 -21.853 1.00 88.62 268 GLU A O 1
ATOM 2289 N N . GLU A 1 269 ? 20.667 -5.711 -20.242 1.00 89.12 269 GLU A N 1
ATOM 2290 C CA . GLU A 1 269 ? 21.606 -6.813 -19.991 1.00 89.12 269 GLU A CA 1
ATOM 2291 C C . GLU A 1 269 ? 21.270 -8.089 -20.794 1.00 89.12 269 GLU A C 1
ATOM 2293 O O . GLU A 1 269 ? 21.993 -9.076 -20.681 1.00 89.12 269 GLU A O 1
ATOM 2298 N N . ASP A 1 270 ? 20.202 -8.064 -21.606 1.00 86.50 270 ASP A N 1
ATOM 2299 C CA . ASP A 1 270 ? 19.685 -9.202 -22.392 1.00 86.50 270 ASP A CA 1
ATOM 2300 C C . ASP A 1 270 ? 19.509 -10.464 -21.525 1.00 86.50 270 ASP A C 1
ATOM 2302 O O . ASP A 1 270 ? 19.922 -11.572 -21.867 1.00 86.50 270 ASP A O 1
ATOM 2306 N N . LEU A 1 271 ? 18.952 -10.256 -20.327 1.00 88.88 271 LEU A N 1
ATOM 2307 C CA . LEU A 1 271 ? 18.798 -11.298 -19.317 1.00 88.88 271 LEU A CA 1
ATOM 2308 C C . LEU A 1 271 ? 17.593 -12.184 -19.618 1.00 88.88 271 LEU A C 1
ATOM 2310 O O . LEU A 1 271 ? 16.511 -11.703 -19.946 1.00 88.88 271 LEU A O 1
ATOM 2314 N N . GLU A 1 272 ? 17.763 -13.472 -19.355 1.00 92.38 272 GLU A N 1
ATOM 2315 C CA . GLU A 1 272 ? 16.666 -14.419 -19.200 1.00 92.38 272 GLU A CA 1
ATOM 2316 C C . GLU A 1 272 ? 16.530 -14.738 -17.714 1.00 92.38 272 GLU A C 1
ATOM 2318 O O . GLU A 1 272 ? 17.512 -15.097 -17.055 1.00 92.38 272 GLU A O 1
ATOM 2323 N N . LEU A 1 273 ? 15.329 -14.549 -17.167 1.00 92.75 273 LEU A N 1
ATOM 2324 C CA . LEU A 1 273 ? 15.081 -14.714 -15.738 1.00 92.75 273 LEU A CA 1
ATOM 2325 C C . LEU A 1 273 ? 14.115 -15.858 -15.475 1.00 92.75 273 LEU A C 1
ATOM 2327 O O . LEU A 1 273 ? 12.947 -15.786 -15.850 1.00 92.75 273 LEU A O 1
ATOM 2331 N N . ASP A 1 274 ? 14.574 -16.864 -14.739 1.00 95.00 274 ASP A N 1
ATOM 2332 C CA . ASP A 1 274 ? 13.674 -17.845 -14.139 1.00 95.00 274 ASP A CA 1
ATOM 2333 C C . ASP A 1 274 ? 12.884 -17.237 -12.961 1.00 95.00 274 ASP A C 1
ATOM 2335 O O . ASP A 1 274 ? 13.172 -16.140 -12.462 1.00 95.00 274 ASP A O 1
ATOM 2339 N N . TYR A 1 275 ? 11.880 -17.967 -12.471 1.00 93.81 275 TYR A N 1
ATOM 2340 C CA . TYR A 1 275 ? 11.042 -17.500 -11.363 1.00 93.81 275 TYR A CA 1
ATOM 2341 C C . TYR A 1 275 ? 11.835 -17.161 -10.088 1.00 93.81 275 TYR A C 1
ATOM 2343 O O . TYR A 1 275 ? 11.526 -16.188 -9.395 1.00 93.81 275 TYR A O 1
ATOM 2351 N N . ASN A 1 276 ? 12.882 -17.922 -9.762 1.00 91.75 276 ASN A N 1
ATOM 2352 C CA . ASN A 1 276 ? 13.670 -17.685 -8.550 1.00 91.75 276 ASN A CA 1
ATOM 2353 C C . ASN A 1 276 ? 14.514 -16.413 -8.678 1.00 91.75 276 ASN A C 1
ATOM 2355 O O . ASN A 1 276 ? 14.652 -15.654 -7.714 1.00 91.75 276 ASN A O 1
ATOM 2359 N N . GLN A 1 277 ? 15.073 -16.169 -9.861 1.00 91.00 277 GLN A N 1
ATOM 2360 C CA . GLN A 1 277 ? 15.824 -14.961 -10.181 1.00 91.00 277 GLN A CA 1
ATOM 2361 C C . GLN A 1 277 ? 14.909 -13.734 -10.192 1.00 91.00 277 GLN A C 1
ATOM 2363 O O . GLN A 1 277 ? 15.260 -12.718 -9.591 1.00 91.00 277 GLN A O 1
ATOM 2368 N N . PHE A 1 278 ? 13.713 -13.851 -10.776 1.00 92.00 278 PHE A N 1
ATOM 2369 C CA . PHE A 1 278 ? 12.677 -12.818 -10.743 1.00 92.00 278 PHE A CA 1
ATOM 2370 C C . PHE A 1 278 ? 12.323 -12.412 -9.305 1.00 92.00 278 PHE A C 1
ATOM 2372 O O . PHE A 1 278 ? 12.427 -11.237 -8.948 1.00 92.00 278 PHE A O 1
ATOM 2379 N N . ILE A 1 279 ? 12.000 -13.381 -8.441 1.00 89.75 279 ILE A N 1
ATOM 2380 C CA . ILE A 1 279 ? 11.679 -13.132 -7.026 1.00 89.75 279 ILE A CA 1
ATOM 2381 C C . ILE A 1 279 ? 12.854 -12.487 -6.287 1.00 89.75 279 ILE A C 1
ATOM 2383 O O . ILE A 1 279 ? 12.661 -11.556 -5.506 1.00 89.75 279 ILE A O 1
ATOM 2387 N N . LYS A 1 280 ? 14.084 -12.946 -6.543 1.00 86.88 280 LYS A N 1
ATOM 2388 C CA . LYS A 1 280 ? 15.285 -12.395 -5.906 1.00 86.88 280 LYS A CA 1
ATOM 2389 C C . LYS A 1 280 ? 15.516 -10.928 -6.270 1.00 86.88 280 LYS A C 1
ATOM 2391 O O . LYS A 1 280 ? 16.072 -10.200 -5.453 1.00 86.88 280 LYS A O 1
ATOM 2396 N N . ILE A 1 281 ? 15.127 -10.498 -7.468 1.00 85.25 281 ILE A N 1
ATOM 2397 C CA . ILE A 1 281 ? 15.231 -9.092 -7.873 1.00 85.25 281 ILE A CA 1
ATOM 2398 C C . ILE A 1 281 ? 14.081 -8.267 -7.285 1.00 85.25 281 ILE A C 1
ATOM 2400 O O . ILE A 1 281 ? 14.313 -7.138 -6.882 1.00 85.25 281 ILE A O 1
ATOM 2404 N N . GLN A 1 282 ? 12.868 -8.820 -7.192 1.00 82.69 282 GLN A N 1
ATOM 2405 C CA . GLN A 1 282 ? 11.700 -8.092 -6.676 1.00 82.69 282 GLN A CA 1
ATOM 2406 C C . GLN A 1 282 ? 11.667 -7.940 -5.146 1.00 82.69 282 GLN A C 1
ATOM 2408 O O . GLN A 1 282 ? 11.018 -7.028 -4.639 1.00 82.69 282 GLN A O 1
ATOM 2413 N N . LEU A 1 283 ? 12.330 -8.833 -4.403 1.00 76.75 283 LEU A N 1
ATOM 2414 C CA . LEU A 1 283 ? 12.372 -8.808 -2.933 1.00 76.75 283 LEU A CA 1
ATOM 2415 C C . LEU A 1 283 ? 13.633 -8.148 -2.340 1.00 76.75 283 LEU A C 1
ATOM 2417 O O . LEU A 1 283 ? 13.729 -8.073 -1.114 1.00 76.75 283 LEU A O 1
ATOM 2421 N N . ASN A 1 284 ? 14.591 -7.715 -3.169 1.00 62.94 284 ASN A N 1
ATOM 2422 C CA . ASN A 1 284 ? 15.774 -6.947 -2.743 1.00 62.94 284 ASN A CA 1
ATOM 2423 C C . ASN A 1 284 ? 15.554 -5.449 -2.943 1.00 62.94 284 ASN A C 1
ATOM 2425 O O . ASN A 1 284 ? 16.034 -4.685 -2.078 1.00 62.94 284 ASN A O 1
#

pLDDT: mean 73.28, std 19.09, range [33.69, 96.06]

Radius of gyration: 27.89 Å; chains: 1; bounding box: 69×53×86 Å

Secondary structure (DSSP, 8-state):
-----GGGGG--EEEEETTTTEEEEE-TTS-HHHHHHHHHHHTT--GGGHHHHHHHHHHHHHHHTTSGGGHHHHHHHHTT--S-----PPP-S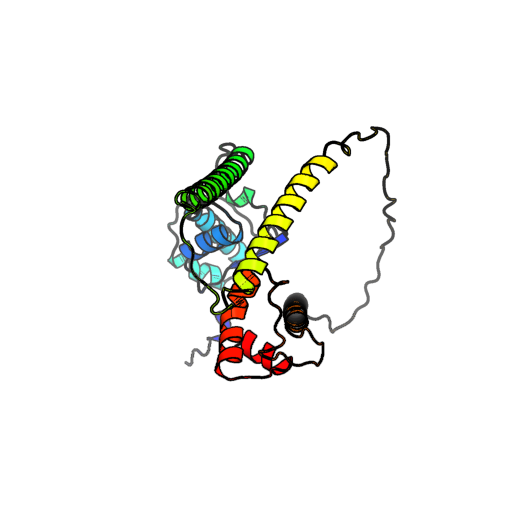EE-THHHH-SS-----HHHHHHHHHHHHHHHHHHHHHHHHHTTS--------------S-HHHHHHHHHHHHHHHHHHHHHHHHTTS----TT------------------S----HHHHHHHHHHHHHHHHHHHHHHHH-TT-SSEE-TTT--GGG--HHHHHHHHHHHHHHHHHT--EEHHHHHHHH--

Organism: Paramecium primaurelia (NCBI:txid5886)

InterPro domains:
  IPR018247 EF-Hand 1, calcium-binding site [PS00018] (234-246)

Foldseek 3Di:
DDPPPPVLQFLWDWAAAPVVRDIQTDHLVDALLRSLVVVCVVVVHDNVLSVLLSVLVLLLLVQCCVPVSSVVVNVSRVVPDDPDDPDNDHHDNYDHPVVSVDPDPPPPPPVVVVVVVVVVVVVVVVVVVVVVVVVPPDDDDDDDDDDDDDDPCPPVVVVVVVVVVVVVVVVVVVVVVVPPPPDDPPDPDDPPPDPDDDDDDDDDPDDPPVVVVVVVVVVVVVLVVLVVVQCQQQQVPPQKRFLVRGDCPPPDPVRCVLCVVVNVCCVVVRDIDGSVRSVVVSVD

Sequence (284 aa):
MNYNNSEHLNQLLSFQIEDTNEIFYINTYYSPQQLGELFCYQFNLDLTNAKLITQKLLKIIESASHLPQYQYLNEYYERHNDTKCQSNIQFKQSYKLDEFLFDKPQLFDRNKLFQRKIQQNIENIRQQQDQALSIQCTFNPKLNYPNQSQDFNRYQHLYQKGLLKQLERNKNKHIHIDKLDQVDDNCTFQPAINQNYKYQKQKNENLPSQLNIMIKTHLLKQNLYYYQLFQLLDSNNDGLISKNEIDISQLNQQEINHLMPLLMKIEEEDLELDYNQFIKIQLN